Protein AF-A0A8C6SM94-F1 (afdb_monomer)

Structure (mmCIF, N/CA/C/O backbone):
data_AF-A0A8C6SM94-F1
#
_entry.id   AF-A0A8C6SM94-F1
#
loop_
_atom_site.group_PDB
_atom_site.id
_atom_site.type_symbol
_atom_site.label_atom_id
_a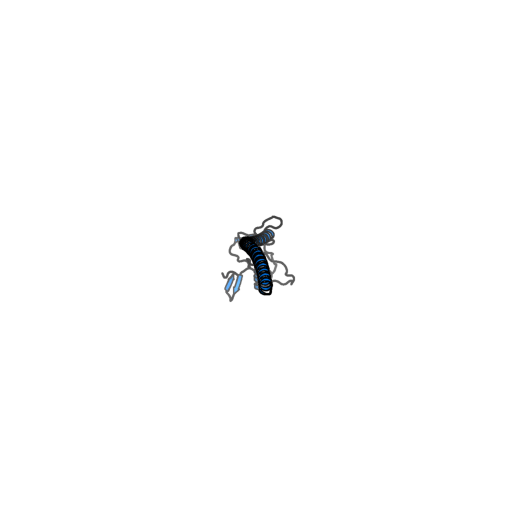tom_site.label_alt_id
_atom_site.label_comp_id
_atom_site.label_asym_id
_atom_site.label_entity_id
_atom_site.label_seq_id
_atom_site.pdbx_PDB_ins_code
_atom_site.Cartn_x
_atom_site.Cartn_y
_atom_site.Cartn_z
_atom_site.occupancy
_atom_site.B_iso_or_equiv
_atom_site.auth_seq_id
_atom_site.auth_comp_id
_atom_site.auth_asym_id
_atom_site.auth_atom_id
_atom_site.pdbx_PDB_model_num
ATOM 1 N N . MET A 1 1 ? -56.197 -5.667 109.825 1.00 63.28 1 MET A N 1
ATOM 2 C CA . MET A 1 1 ? -55.197 -4.666 109.382 1.00 63.28 1 MET A CA 1
ATOM 3 C C . MET A 1 1 ? -54.278 -5.197 108.268 1.00 63.28 1 MET A C 1
ATOM 5 O O . MET A 1 1 ? -54.113 -4.481 107.295 1.00 63.28 1 MET A O 1
ATOM 9 N N . CYS A 1 2 ? -53.760 -6.440 108.307 1.00 72.31 2 CYS A N 1
ATOM 10 C CA . CYS A 1 2 ? -52.869 -6.974 107.247 1.00 72.31 2 CYS A CA 1
ATOM 11 C C . CYS A 1 2 ? -53.495 -7.165 105.849 1.00 72.31 2 CYS A C 1
ATOM 13 O O . CYS A 1 2 ? -52.809 -6.963 104.852 1.00 72.31 2 CYS A O 1
ATOM 15 N N . LEU A 1 3 ? -54.782 -7.527 105.746 1.00 76.19 3 LEU A N 1
ATOM 16 C CA . LEU A 1 3 ? -55.416 -7.832 104.451 1.00 76.19 3 LEU A CA 1
ATOM 17 C C . LEU A 1 3 ? -55.505 -6.610 103.514 1.00 76.19 3 LEU A C 1
ATOM 19 O O . LEU A 1 3 ? -55.261 -6.730 102.318 1.00 76.19 3 LEU A O 1
ATOM 23 N N . CYS A 1 4 ? -55.809 -5.425 104.055 1.00 79.12 4 CYS A N 1
ATOM 24 C CA . CYS A 1 4 ? -55.912 -4.193 103.264 1.00 79.12 4 CYS A CA 1
ATOM 25 C C . CYS A 1 4 ? -54.556 -3.722 102.727 1.00 79.12 4 CYS A C 1
ATOM 27 O O . CYS A 1 4 ? -54.485 -3.221 101.611 1.00 79.12 4 CYS A O 1
ATOM 29 N N . VAL A 1 5 ? -53.478 -3.904 103.496 1.00 81.25 5 VAL A N 1
ATOM 30 C CA . VAL A 1 5 ? -52.122 -3.519 103.068 1.00 81.25 5 VAL A CA 1
ATOM 31 C C . VAL A 1 5 ? -51.638 -4.429 101.935 1.00 81.25 5 VAL A C 1
ATOM 33 O O . VAL A 1 5 ? 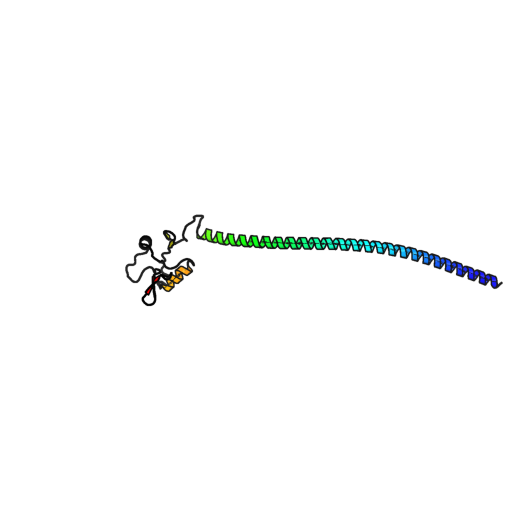-51.070 -3.942 100.961 1.00 81.25 5 VAL A O 1
ATOM 36 N N . LEU A 1 6 ? -51.939 -5.731 102.012 1.00 83.69 6 LEU A N 1
ATOM 37 C CA . LEU A 1 6 ? -51.653 -6.684 100.935 1.00 83.69 6 LEU A CA 1
ATOM 38 C C . LEU A 1 6 ? -52.450 -6.365 99.660 1.00 83.69 6 LEU A C 1
ATOM 40 O O . LEU A 1 6 ? -51.877 -6.352 98.575 1.00 83.69 6 LEU A O 1
ATOM 44 N N . LEU A 1 7 ? -53.739 -6.031 99.783 1.00 85.19 7 LEU A N 1
ATOM 45 C CA . LEU A 1 7 ? -54.583 -5.647 98.644 1.00 85.19 7 LEU A CA 1
ATOM 46 C C . LEU A 1 7 ? -54.097 -4.366 97.952 1.00 85.19 7 LEU A C 1
ATOM 48 O O . LEU A 1 7 ? -54.008 -4.332 96.727 1.00 85.19 7 LEU A O 1
ATOM 52 N N . LEU A 1 8 ? -53.735 -3.332 98.717 1.00 86.69 8 LEU A N 1
ATOM 53 C CA . LEU A 1 8 ? -53.188 -2.087 98.165 1.00 86.69 8 LEU A CA 1
ATOM 54 C C . LEU A 1 8 ? -51.836 -2.312 97.475 1.00 86.69 8 LEU A C 1
ATOM 56 O O . LEU A 1 8 ? -51.597 -1.753 96.404 1.00 86.69 8 LEU A O 1
ATOM 60 N N . GLY A 1 9 ? -50.986 -3.175 98.040 1.00 88.50 9 GLY A N 1
ATOM 61 C CA . GLY A 1 9 ? -49.735 -3.597 97.410 1.00 88.50 9 GLY A CA 1
ATOM 62 C C . GLY A 1 9 ? -49.963 -4.323 96.081 1.00 88.50 9 GLY A C 1
ATOM 63 O O . GLY A 1 9 ? -49.335 -3.984 95.081 1.00 88.50 9 GLY A O 1
ATOM 64 N N . CYS A 1 10 ? -50.909 -5.266 96.030 1.00 90.44 10 CYS A N 1
ATOM 65 C CA . CYS A 1 10 ? -51.271 -5.965 94.794 1.00 90.44 10 CYS A CA 1
ATOM 66 C C . CYS A 1 10 ? -51.793 -5.005 93.719 1.00 90.44 10 CYS A C 1
ATOM 68 O O . CYS A 1 10 ? -51.379 -5.101 92.565 1.00 90.44 10 CYS A O 1
ATOM 70 N N . ILE A 1 11 ? -52.660 -4.058 94.088 1.00 90.31 11 ILE A N 1
ATOM 71 C CA . ILE A 1 11 ? -53.193 -3.061 93.151 1.00 90.31 11 ILE A CA 1
ATOM 72 C C . ILE A 1 11 ? -52.060 -2.199 92.584 1.00 90.31 11 ILE A C 1
ATOM 74 O O . ILE A 1 11 ? -52.003 -2.017 91.372 1.00 90.31 11 ILE A O 1
ATOM 78 N N . ALA A 1 12 ? -51.134 -1.725 93.423 1.00 91.88 12 ALA A N 1
ATOM 79 C CA . ALA A 1 12 ? -49.994 -0.922 92.977 1.00 91.88 12 ALA A CA 1
ATOM 80 C C . ALA A 1 12 ? -49.070 -1.685 92.007 1.00 91.88 12 ALA A C 1
ATOM 82 O O . ALA A 1 12 ? -48.591 -1.120 91.024 1.00 91.88 12 ALA A O 1
ATOM 83 N N . VAL A 1 13 ? -48.849 -2.982 92.241 1.00 94.38 13 VAL A N 1
ATOM 84 C CA . VAL A 1 13 ? -48.077 -3.835 91.323 1.00 94.38 13 VAL A CA 1
ATOM 85 C C . VAL A 1 13 ? -48.819 -4.027 89.997 1.00 94.38 13 VAL A C 1
ATOM 87 O O . VAL A 1 13 ? -48.210 -3.919 88.935 1.00 94.38 13 VAL A O 1
ATOM 90 N N . ILE A 1 14 ? -50.135 -4.257 90.027 1.00 92.69 14 ILE A N 1
ATOM 91 C CA . ILE A 1 14 ? -50.954 -4.430 88.816 1.00 92.69 14 ILE A CA 1
ATOM 92 C C . ILE A 1 14 ? -51.001 -3.139 87.985 1.00 92.69 14 ILE A C 1
ATOM 94 O O . ILE A 1 14 ? -50.861 -3.185 86.759 1.00 92.69 14 ILE A O 1
ATOM 98 N N . THR A 1 15 ? -51.171 -1.975 88.617 1.00 92.44 15 THR A N 1
ATOM 99 C CA . THR A 1 15 ? -51.176 -0.686 87.909 1.00 92.44 15 THR A CA 1
ATOM 100 C C . THR A 1 15 ? -49.806 -0.379 87.307 1.00 92.44 15 THR A C 1
ATOM 102 O O . THR A 1 15 ? -49.730 0.051 86.159 1.00 92.44 15 THR A O 1
ATOM 105 N N . TYR A 1 16 ? -48.718 -0.687 88.016 1.00 94.62 16 TYR A N 1
ATOM 106 C CA . TYR A 1 16 ? -47.363 -0.560 87.480 1.00 94.62 16 TYR A CA 1
ATOM 107 C C . TYR A 1 16 ? -47.119 -1.481 86.275 1.00 94.62 16 TYR A C 1
ATOM 109 O O . TYR A 1 16 ? -46.652 -1.023 85.232 1.00 94.62 16 TYR A O 1
ATOM 117 N N . LEU A 1 17 ? -47.474 -2.766 86.383 1.00 94.50 17 LEU A N 1
ATOM 118 C CA . LEU A 1 17 ? -47.308 -3.732 85.294 1.00 94.50 17 LEU A CA 1
ATOM 119 C C . LEU A 1 17 ? -48.149 -3.361 84.066 1.00 94.50 17 LEU A C 1
ATOM 121 O O . LEU A 1 17 ? -47.662 -3.466 82.944 1.00 94.50 17 LEU A O 1
ATOM 125 N N . SER A 1 18 ? -49.380 -2.878 84.255 1.00 93.62 18 SER A N 1
ATOM 126 C CA . SER A 1 18 ? -50.233 -2.425 83.146 1.00 93.62 18 SER A CA 1
ATOM 127 C C . SER A 1 18 ? -49.717 -1.140 82.480 1.00 93.62 18 SER A C 1
ATOM 129 O O . SER A 1 18 ? -49.718 -1.049 81.250 1.00 93.62 18 SER A O 1
ATOM 131 N N . LEU A 1 19 ? -49.192 -0.177 83.247 1.00 93.31 19 LEU A N 1
ATOM 132 C CA . LEU A 1 19 ? -48.495 1.001 82.708 1.00 93.31 19 LEU A CA 1
ATOM 133 C C . LEU A 1 19 ? -47.228 0.612 81.928 1.00 93.31 19 LEU A C 1
ATOM 135 O O . LEU A 1 19 ? -47.020 1.076 80.810 1.00 93.31 19 LEU A O 1
ATOM 139 N N . SER A 1 20 ? -46.410 -0.288 82.476 1.00 94.25 20 SER A N 1
ATOM 140 C CA . SER A 1 20 ? -45.205 -0.792 81.807 1.00 94.25 20 SER A CA 1
ATOM 141 C C . SER A 1 20 ? -45.542 -1.518 80.495 1.00 94.25 20 SER A C 1
ATOM 143 O O . SER A 1 20 ? -44.956 -1.232 79.448 1.00 94.25 20 SER A O 1
ATOM 145 N N . L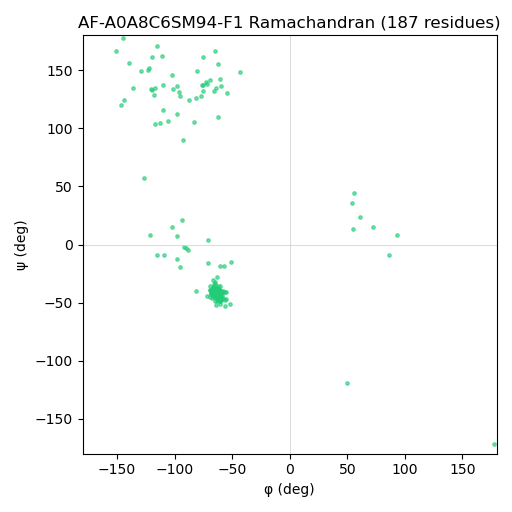EU A 1 21 ? -46.567 -2.378 80.516 1.00 94.06 21 LEU A N 1
ATOM 146 C CA . LEU A 1 21 ? -47.046 -3.112 79.345 1.00 94.06 21 LEU A CA 1
ATOM 147 C C . LEU A 1 21 ? -47.597 -2.175 78.260 1.00 94.06 21 LEU A C 1
ATOM 149 O O . LEU A 1 21 ? -47.325 -2.368 77.075 1.00 94.06 21 LEU A O 1
ATOM 153 N N . THR A 1 22 ? -48.359 -1.145 78.637 1.00 93.12 22 THR A N 1
ATOM 154 C CA . THR A 1 22 ? -48.874 -0.154 77.675 1.00 93.12 22 THR A CA 1
ATOM 155 C C . THR A 1 22 ? -47.754 0.682 77.053 1.00 93.12 22 THR A C 1
ATOM 157 O O . THR A 1 22 ? -47.797 0.921 75.845 1.00 93.12 22 THR A O 1
ATOM 160 N N . ASN A 1 23 ? -46.718 1.048 77.819 1.00 92.88 23 ASN A N 1
ATOM 161 C CA . ASN A 1 23 ? -45.543 1.747 77.295 1.00 92.88 23 ASN A CA 1
ATOM 162 C C . ASN A 1 23 ? -44.741 0.884 76.301 1.00 92.88 23 ASN A C 1
ATOM 164 O O . ASN A 1 23 ? -44.475 1.331 75.185 1.00 92.88 23 ASN A O 1
ATOM 168 N N . GLN A 1 24 ? -44.438 -0.375 76.644 1.00 93.75 24 GLN A N 1
ATOM 169 C CA . GLN A 1 24 ? -43.763 -1.299 75.719 1.00 93.75 24 GLN A CA 1
ATOM 170 C C . GLN A 1 24 ? -44.588 -1.559 74.451 1.00 93.75 24 GLN A C 1
ATOM 172 O O . GLN A 1 24 ? -44.047 -1.594 73.347 1.00 93.75 24 GLN A O 1
ATOM 177 N N . ASN A 1 25 ? -45.913 -1.673 74.572 1.00 93.50 25 ASN A N 1
ATOM 178 C CA . ASN A 1 25 ? -46.796 -1.796 73.412 1.00 93.50 25 ASN A CA 1
ATOM 179 C C . ASN A 1 25 ? -46.748 -0.552 72.508 1.00 93.50 25 ASN A C 1
ATOM 181 O O . ASN A 1 25 ? -46.801 -0.683 71.283 1.00 93.50 25 ASN A O 1
ATOM 185 N N . ALA A 1 26 ? -46.634 0.651 73.078 1.00 93.81 26 ALA A N 1
ATOM 186 C CA . ALA A 1 26 ? -46.480 1.883 72.307 1.00 93.81 26 ALA A CA 1
ATOM 187 C C . ALA A 1 26 ? -45.118 1.951 71.589 1.00 93.81 26 ALA A C 1
ATOM 189 O O . ALA A 1 26 ? -45.070 2.325 70.413 1.00 93.81 26 ALA A O 1
ATOM 190 N N . GLU A 1 27 ? -44.028 1.548 72.248 1.00 95.56 27 GLU A N 1
ATOM 191 C CA . GLU A 1 27 ? -42.699 1.437 71.632 1.00 95.56 27 GLU A CA 1
ATOM 192 C C . GLU A 1 27 ? -42.673 0.404 70.502 1.00 95.56 27 GLU A C 1
ATOM 194 O O . GLU A 1 27 ? -42.216 0.726 69.406 1.00 95.56 27 GLU A O 1
ATOM 199 N N . ASN A 1 28 ? -43.258 -0.779 70.707 1.00 93.56 28 ASN A N 1
ATOM 200 C CA . ASN A 1 28 ? -43.375 -1.813 69.676 1.00 93.56 28 ASN A CA 1
ATOM 201 C C . ASN A 1 28 ? -44.141 -1.315 68.442 1.00 93.56 28 ASN A C 1
ATOM 203 O O . ASN A 1 28 ? -43.721 -1.565 67.313 1.00 93.56 28 ASN A O 1
ATOM 207 N N . ARG A 1 29 ? -45.223 -0.543 68.624 1.00 95.31 29 ARG A N 1
ATOM 208 C CA . ARG A 1 29 ? -45.957 0.079 67.504 1.00 95.31 29 ARG A CA 1
ATOM 209 C C . ARG A 1 29 ? -45.105 1.103 66.751 1.00 95.31 29 ARG A C 1
ATOM 211 O O . ARG A 1 29 ? -45.101 1.107 65.520 1.00 95.31 29 ARG A O 1
ATOM 218 N N . ARG A 1 30 ? -44.364 1.957 67.468 1.00 95.75 30 ARG A N 1
ATOM 219 C CA . ARG A 1 30 ? -43.447 2.938 66.855 1.00 95.75 30 ARG A CA 1
ATOM 220 C C . ARG A 1 30 ? -42.328 2.247 66.080 1.00 95.75 30 ARG A C 1
ATOM 222 O O . ARG A 1 30 ? -42.018 2.657 64.963 1.00 95.75 30 ARG A O 1
ATOM 229 N N . LEU A 1 31 ? -41.749 1.198 66.658 1.00 96.00 31 LEU A N 1
ATOM 230 C CA . LEU A 1 31 ? -40.704 0.405 66.027 1.00 96.00 31 LEU A CA 1
ATOM 231 C C . LEU A 1 31 ? -41.236 -0.291 64.768 1.00 96.00 31 LEU A C 1
ATOM 233 O O . LEU A 1 31 ? -40.623 -0.175 63.713 1.00 96.00 31 LEU A O 1
ATOM 237 N N . SER A 1 32 ? -42.424 -0.898 64.841 1.00 95.75 32 SER A N 1
ATOM 238 C CA . SER A 1 32 ? -43.095 -1.519 63.693 1.00 95.75 32 SER A CA 1
ATOM 239 C C . SER A 1 32 ? -43.343 -0.528 62.549 1.00 95.75 32 SER A C 1
ATOM 241 O O . SER A 1 32 ? -43.143 -0.875 61.388 1.00 95.75 32 SER A O 1
ATOM 243 N N . SER A 1 33 ? -43.728 0.717 62.853 1.00 96.38 33 SER A N 1
ATOM 244 C CA . SER A 1 33 ? -43.893 1.763 61.834 1.00 96.38 33 SER A CA 1
ATOM 245 C C . SER A 1 33 ? -42.561 2.132 61.168 1.00 96.38 33 SER A C 1
ATOM 247 O O . SER A 1 33 ? -42.489 2.202 59.941 1.00 96.38 33 SER A O 1
ATOM 249 N N . ARG A 1 34 ? -41.478 2.295 61.939 1.00 96.69 34 ARG A N 1
ATOM 250 C CA . ARG A 1 34 ? -40.140 2.559 61.377 1.00 96.69 34 ARG A CA 1
ATOM 251 C C . ARG A 1 34 ? -39.644 1.417 60.497 1.00 96.69 34 ARG A C 1
ATOM 253 O O . ARG A 1 34 ? -39.090 1.690 59.440 1.00 96.69 34 ARG A O 1
ATOM 260 N N . VAL A 1 35 ? -39.877 0.170 60.905 1.00 96.88 35 VAL A N 1
ATOM 261 C CA . VAL A 1 35 ? -39.553 -1.012 60.094 1.00 96.88 35 VAL A CA 1
ATOM 262 C C . VAL A 1 35 ? -40.288 -0.954 58.756 1.00 96.88 35 VAL A C 1
ATOM 264 O O . VAL A 1 35 ? -39.644 -1.087 57.725 1.00 96.88 35 VAL A O 1
ATOM 267 N N . SER A 1 36 ? -41.592 -0.650 58.744 1.00 96.81 36 SER A N 1
ATOM 268 C CA . SER A 1 36 ? -42.346 -0.523 57.485 1.00 96.81 36 SER A CA 1
ATOM 269 C C . SER A 1 36 ? -41.845 0.612 56.581 1.00 96.81 36 SER A C 1
ATOM 271 O O . SER A 1 36 ? -41.767 0.449 55.368 1.00 96.81 36 SER A O 1
ATOM 273 N N . LEU A 1 37 ? -41.441 1.749 57.157 1.00 97.25 37 LEU A N 1
ATOM 274 C CA . LEU A 1 37 ? -40.892 2.867 56.389 1.00 97.25 37 LEU A CA 1
ATOM 275 C C . LEU A 1 37 ? -39.521 2.525 55.790 1.00 97.25 37 LEU A C 1
ATOM 277 O O . LEU A 1 37 ? -39.265 2.826 54.625 1.00 97.25 37 LEU A O 1
ATOM 281 N N . LEU A 1 38 ? -38.657 1.878 56.577 1.00 97.00 38 LEU A N 1
ATOM 282 C CA . LEU A 1 38 ? -37.366 1.389 56.101 1.00 97.00 38 LEU A CA 1
ATOM 283 C C . LEU A 1 38 ? -37.554 0.361 54.983 1.00 97.00 38 LEU A C 1
ATOM 285 O O . LEU A 1 38 ? -36.880 0.478 53.968 1.00 97.00 38 LEU A O 1
ATOM 289 N N . GLN A 1 39 ? -38.510 -0.560 55.121 1.00 97.31 39 GLN A N 1
ATOM 290 C CA . GLN A 1 39 ? -38.853 -1.548 54.096 1.00 97.31 39 GLN A CA 1
ATOM 291 C C . GLN A 1 39 ? -39.227 -0.875 52.762 1.00 97.31 39 GLN A C 1
ATOM 293 O O . GLN A 1 39 ? -38.594 -1.133 51.739 1.00 97.31 39 GLN A O 1
ATOM 298 N N . ASN A 1 40 ? -40.166 0.076 52.784 1.00 97.25 40 ASN A N 1
ATOM 299 C CA . ASN A 1 40 ? -40.581 0.805 51.581 1.00 97.25 40 ASN A CA 1
ATOM 300 C C . ASN A 1 40 ? -39.417 1.587 50.953 1.00 97.25 40 ASN A C 1
ATOM 302 O O . ASN A 1 40 ? -39.264 1.626 49.733 1.00 97.25 40 ASN A O 1
ATOM 306 N N . SER A 1 41 ? -38.571 2.205 51.785 1.00 97.56 41 SER A N 1
ATOM 307 C CA . SER A 1 41 ? -37.392 2.918 51.294 1.00 97.56 41 SER A CA 1
ATOM 308 C C . SER A 1 41 ? -36.372 1.966 50.671 1.00 97.56 41 SER A C 1
ATOM 310 O O . SER A 1 41 ? -35.750 2.331 49.676 1.00 97.56 41 SER A O 1
ATOM 312 N N . THR A 1 42 ? -36.188 0.765 51.229 1.00 97.31 42 THR A N 1
ATOM 313 C CA . THR A 1 42 ? -35.309 -0.246 50.634 1.00 97.31 42 THR A CA 1
ATOM 314 C C . THR A 1 42 ? -35.849 -0.744 49.300 1.00 97.31 42 THR A C 1
ATOM 316 O O . THR A 1 42 ? -35.070 -0.823 48.357 1.00 97.31 42 THR A O 1
ATOM 319 N N . GLU A 1 43 ? -37.160 -0.977 49.184 1.00 97.75 43 GLU A N 1
ATOM 320 C CA . GLU A 1 43 ? -37.812 -1.396 47.936 1.00 97.75 43 GLU A CA 1
ATOM 321 C C . GLU A 1 43 ? -37.662 -0.340 46.829 1.00 97.75 43 GLU A C 1
ATOM 323 O O . GLU A 1 43 ? -37.271 -0.653 45.701 1.00 97.75 43 GLU A O 1
ATOM 328 N N . PHE A 1 44 ? -37.876 0.934 47.165 1.00 98.12 44 PHE A N 1
ATOM 329 C CA . PHE A 1 44 ? -37.658 2.041 46.234 1.00 98.12 44 PHE A CA 1
ATOM 330 C C . PHE A 1 44 ? -36.203 2.105 45.748 1.00 98.12 44 PHE A C 1
ATOM 332 O O . PHE A 1 44 ? -35.940 2.187 44.548 1.00 98.12 44 PHE A O 1
ATOM 339 N N . LEU A 1 45 ? -35.240 2.019 46.672 1.00 97.94 45 LEU A N 1
ATOM 340 C CA . LEU A 1 45 ? -33.819 2.043 46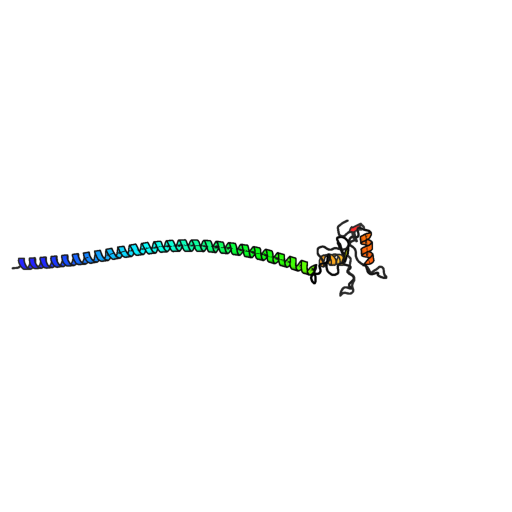.323 1.00 97.94 45 LEU A CA 1
ATOM 341 C C . LEU A 1 45 ? -33.403 0.822 45.490 1.00 97.94 45 LEU A C 1
ATOM 343 O O . LEU A 1 45 ? -32.523 0.945 44.637 1.00 97.94 45 LEU A O 1
ATOM 347 N N . THR A 1 46 ? -34.018 -0.346 45.704 1.00 97.69 46 THR A N 1
ATOM 348 C CA . THR A 1 46 ? -33.772 -1.524 44.859 1.00 97.69 46 THR A CA 1
ATOM 349 C C . THR A 1 46 ? -34.299 -1.332 43.443 1.00 97.69 46 THR A C 1
ATOM 351 O O . THR A 1 46 ? -33.572 -1.625 42.499 1.00 97.69 46 THR A O 1
ATOM 354 N N . GLN A 1 47 ? -35.491 -0.753 43.279 1.00 98.00 47 GLN A N 1
ATOM 355 C CA . GLN A 1 47 ? -36.045 -0.461 41.957 1.00 98.00 47 GLN A CA 1
ATOM 356 C C . GLN A 1 47 ? -35.181 0.552 41.192 1.00 98.00 47 GLN A C 1
ATOM 358 O O . GLN A 1 47 ? -34.899 0.368 40.007 1.00 98.00 47 GLN A O 1
ATOM 363 N N . GLU A 1 48 ? -34.719 1.606 41.868 1.00 97.69 48 GLU A N 1
ATOM 364 C CA . GLU A 1 48 ? -33.855 2.605 41.237 1.00 97.69 48 GLU A CA 1
ATOM 365 C C . GLU A 1 48 ? -32.498 2.005 40.838 1.00 97.69 48 GLU A C 1
ATOM 367 O O . GLU A 1 48 ? -31.972 2.305 39.767 1.00 97.69 48 GLU A O 1
ATOM 372 N N . ARG A 1 49 ? -31.954 1.084 41.646 1.00 97.94 49 ARG A N 1
ATOM 373 C CA . ARG A 1 49 ? -30.744 0.333 41.285 1.00 97.94 49 ARG A CA 1
ATOM 374 C C . ARG A 1 49 ? -30.949 -0.489 40.011 1.00 97.94 49 ARG A C 1
ATOM 376 O O . ARG A 1 49 ? -30.085 -0.448 39.141 1.00 97.94 49 ARG A O 1
ATOM 383 N N . GLU A 1 50 ? -32.053 -1.224 39.897 1.00 97.94 50 GLU A N 1
ATOM 384 C CA . GLU A 1 50 ? -32.356 -2.033 38.706 1.00 97.94 50 GLU A CA 1
ATOM 385 C C . GLU A 1 50 ? -32.498 -1.163 37.453 1.00 97.94 50 GLU A C 1
ATOM 387 O O . GLU A 1 50 ? -31.954 -1.485 36.394 1.00 97.94 50 GLU A O 1
ATOM 392 N N . ARG A 1 51 ? -33.159 -0.009 37.586 1.00 98.06 51 ARG A N 1
ATOM 393 C CA . ARG A 1 51 ? -33.290 0.970 36.504 1.00 98.06 51 ARG A CA 1
ATOM 394 C C . ARG A 1 51 ? -31.928 1.485 36.040 1.00 98.06 51 ARG A C 1
ATOM 396 O O . ARG A 1 51 ? -31.653 1.483 34.840 1.00 98.06 51 ARG A O 1
ATOM 403 N N . LEU A 1 52 ? -31.077 1.894 36.982 1.00 98.25 52 LEU A N 1
ATOM 404 C CA . LEU A 1 52 ? -29.725 2.360 36.678 1.00 98.25 52 LEU A CA 1
ATOM 405 C C . LEU A 1 52 ? -28.893 1.256 36.014 1.00 98.25 52 LEU A C 1
ATOM 407 O O . LEU A 1 52 ? -28.196 1.531 35.044 1.00 98.25 52 LEU A O 1
ATOM 411 N N . GLN A 1 53 ? -29.014 0.004 36.465 1.00 98.06 53 GLN A N 1
ATOM 412 C CA . GLN A 1 53 ? -28.332 -1.141 35.849 1.00 98.06 53 GLN A CA 1
ATOM 413 C C . GLN A 1 53 ? -28.765 -1.383 34.396 1.00 98.06 53 GLN A C 1
ATOM 415 O O . GLN A 1 53 ? -27.944 -1.714 33.535 1.00 98.06 53 GLN A O 1
ATOM 420 N N . GLN A 1 54 ? -30.051 -1.207 34.096 1.00 98.19 54 GLN A N 1
ATOM 421 C CA . GLN A 1 54 ? -30.547 -1.327 32.729 1.00 98.19 54 GLN A CA 1
ATOM 422 C C . GLN A 1 54 ? -29.999 -0.211 31.829 1.00 98.19 54 GLN A C 1
ATOM 424 O O . GLN A 1 54 ? -29.631 -0.458 30.677 1.00 98.19 54 GLN A O 1
ATOM 429 N N . GLU A 1 55 ? -29.925 1.014 32.348 1.00 97.88 55 GLU A N 1
ATOM 430 C CA . GLU A 1 55 ? -29.353 2.147 31.627 1.00 97.88 55 GLU A CA 1
ATOM 431 C C . GLU A 1 55 ? -27.850 1.965 31.381 1.00 97.88 55 GLU A C 1
ATOM 433 O O . GLU A 1 55 ? -27.395 2.175 30.255 1.00 97.88 55 GLU A O 1
ATOM 438 N N . THR A 1 56 ? -27.093 1.473 32.368 1.00 98.38 56 THR A N 1
ATOM 439 C CA . THR A 1 56 ? -25.666 1.163 32.187 1.00 98.38 56 THR A CA 1
ATOM 440 C C . THR A 1 56 ? -25.456 0.098 31.116 1.00 98.38 56 THR A C 1
ATOM 442 O O . THR A 1 56 ? -24.655 0.311 30.210 1.00 98.38 56 THR A O 1
ATOM 445 N N . ALA A 1 57 ? -26.241 -0.986 31.125 1.00 98.12 57 ALA A N 1
ATOM 446 C CA . ALA A 1 57 ? -26.143 -2.031 30.103 1.00 98.12 57 ALA A CA 1
ATOM 447 C C . ALA A 1 57 ? -26.470 -1.498 28.693 1.00 98.12 57 ALA A C 1
ATOM 449 O O . ALA A 1 57 ? -25.856 -1.887 27.694 1.00 98.12 57 ALA A O 1
ATOM 450 N N . ARG A 1 58 ? -27.429 -0.566 28.592 1.00 97.81 58 ARG A N 1
ATOM 451 C CA . ARG A 1 58 ? -27.770 0.097 27.327 1.00 97.81 58 ARG A CA 1
ATOM 452 C C . ARG A 1 58 ? -26.623 0.972 26.823 1.00 97.81 58 ARG A C 1
ATOM 454 O O . ARG A 1 58 ? -26.307 0.919 25.632 1.00 97.81 58 ARG A O 1
ATOM 461 N N . LEU A 1 59 ? -26.018 1.764 27.706 1.00 98.31 59 LEU A N 1
ATOM 462 C CA . LEU A 1 59 ? -24.886 2.630 27.374 1.00 98.31 59 LEU A CA 1
ATOM 463 C C . LEU A 1 59 ? -23.652 1.816 26.970 1.00 98.31 59 LEU A C 1
ATOM 465 O O . LEU A 1 59 ? -22.974 2.178 26.009 1.00 98.31 59 LEU A O 1
ATOM 469 N N . GLU A 1 60 ? -23.391 0.688 27.629 1.00 98.00 60 GLU A N 1
ATOM 470 C CA . GLU A 1 60 ? -22.313 -0.238 27.261 1.00 98.00 60 GLU A CA 1
ATOM 471 C C . GLU A 1 60 ? -22.512 -0.806 25.852 1.00 98.00 60 GLU A C 1
ATOM 473 O O . GLU A 1 60 ? -21.591 -0.766 25.036 1.00 98.00 60 GLU A O 1
ATOM 478 N N . ASN A 1 61 ? -23.729 -1.245 25.514 1.00 98.25 61 ASN A N 1
ATOM 479 C CA . ASN A 1 61 ? -24.053 -1.717 24.164 1.00 98.25 61 ASN A CA 1
ATOM 480 C C . ASN A 1 61 ? -23.844 -0.611 23.113 1.00 98.25 61 ASN A C 1
ATOM 482 O O . ASN A 1 61 ? -23.210 -0.833 22.079 1.00 98.25 61 ASN A O 1
ATOM 486 N N . GLN A 1 62 ? -24.316 0.608 23.391 1.00 98.31 62 GLN A N 1
ATOM 487 C CA . GLN A 1 62 ? -24.093 1.750 22.501 1.00 98.31 62 GLN A CA 1
ATOM 488 C C . GLN A 1 62 ? -22.604 2.067 22.333 1.00 98.31 62 GLN A C 1
ATOM 490 O O . GLN A 1 62 ? -22.162 2.333 21.216 1.00 98.31 62 GLN A O 1
ATOM 495 N N . THR A 1 63 ? -21.830 1.990 23.414 1.00 98.50 63 THR A N 1
ATOM 496 C CA . THR A 1 63 ? -20.382 2.221 23.398 1.00 98.50 63 THR A CA 1
ATOM 497 C C . THR A 1 63 ? -19.672 1.166 22.556 1.00 98.50 63 THR A C 1
ATOM 499 O O . THR A 1 63 ? -18.890 1.522 21.679 1.00 98.50 63 THR A O 1
ATOM 502 N N . ALA A 1 64 ? -20.008 -0.114 22.732 1.00 98.19 64 ALA A N 1
ATOM 503 C CA . ALA A 1 64 ? -19.468 -1.203 21.921 1.00 98.19 64 ALA A CA 1
ATOM 504 C C . ALA A 1 64 ? -19.810 -1.024 20.430 1.00 98.19 64 ALA A C 1
ATOM 506 O O . ALA A 1 64 ? -18.956 -1.193 19.560 1.00 98.19 64 ALA A O 1
ATOM 507 N N . LYS A 1 65 ? -21.041 -0.599 20.117 1.00 98.31 65 LYS A N 1
ATOM 508 C CA . LYS A 1 65 ? -21.455 -0.308 18.737 1.00 98.31 65 LYS A CA 1
ATOM 509 C C . LYS A 1 65 ? -20.663 0.850 18.125 1.00 98.31 65 LYS A C 1
ATOM 511 O O . LYS A 1 65 ? -20.248 0.758 16.972 1.00 98.31 65 LYS A O 1
ATOM 516 N N . LEU A 1 66 ? -20.452 1.927 18.881 1.00 98.38 66 LEU A N 1
ATOM 517 C CA . LEU A 1 66 ? -19.650 3.070 18.440 1.00 98.38 66 LEU A CA 1
ATOM 518 C C . LEU A 1 66 ? -18.180 2.691 18.246 1.00 98.38 66 LEU A C 1
ATOM 520 O O . LEU A 1 66 ? -17.565 3.138 17.280 1.00 98.38 66 LEU A O 1
ATOM 524 N N . GLN A 1 67 ? -17.627 1.850 19.120 1.00 98.31 67 GLN A N 1
ATOM 525 C CA . GLN A 1 67 ? -16.263 1.340 18.992 1.00 98.31 67 GLN A CA 1
ATOM 526 C C . GLN A 1 67 ? -16.090 0.508 17.720 1.00 98.31 67 GLN A C 1
ATOM 528 O O . GLN A 1 67 ? -15.165 0.774 16.957 1.00 98.31 67 GLN A O 1
ATOM 533 N N . ASN A 1 68 ? -17.010 -0.421 17.444 1.00 98.25 68 ASN A N 1
ATOM 534 C CA . ASN A 1 68 ? -16.981 -1.218 16.215 1.00 98.25 68 ASN A CA 1
ATOM 535 C C . ASN A 1 68 ? -17.070 -0.327 14.969 1.00 98.25 68 ASN A C 1
ATOM 537 O O . ASN A 1 68 ? -16.235 -0.433 14.078 1.00 98.25 68 ASN A O 1
ATOM 541 N N . LEU A 1 69 ? -18.005 0.631 14.949 1.00 98.31 69 LEU A N 1
ATOM 542 C CA . LEU A 1 69 ? -18.119 1.583 13.841 1.00 98.31 69 LEU A CA 1
ATOM 543 C C . LEU A 1 69 ? -16.839 2.413 13.657 1.00 98.31 69 LEU A C 1
ATOM 545 O O . LEU A 1 69 ? -16.413 2.675 12.535 1.00 98.31 69 LEU A O 1
ATOM 549 N N . THR A 1 70 ? -16.216 2.832 14.757 1.00 98.50 70 THR A N 1
ATOM 550 C CA . THR A 1 70 ? -14.956 3.584 14.720 1.00 98.50 70 THR A CA 1
ATOM 551 C C . THR A 1 70 ? -13.832 2.734 14.137 1.00 98.50 70 THR A C 1
ATOM 553 O O . THR A 1 70 ? -13.059 3.229 13.321 1.00 98.50 70 THR A O 1
ATOM 556 N N . HIS A 1 71 ? -13.754 1.458 14.519 1.00 98.38 71 HIS A N 1
ATOM 557 C CA . HIS A 1 71 ? -12.778 0.521 13.977 1.00 98.38 71 HIS A CA 1
ATOM 558 C C . HIS A 1 71 ? -12.946 0.342 12.462 1.00 98.38 71 HIS A C 1
ATOM 560 O O . HIS A 1 71 ? -11.971 0.483 11.723 1.00 98.38 71 HIS A O 1
ATOM 566 N N . ASP A 1 72 ? -14.181 0.143 11.996 1.00 98.00 72 ASP A N 1
ATOM 567 C CA . ASP A 1 72 ? -14.489 -0.010 10.571 1.00 98.00 72 ASP A CA 1
ATOM 568 C C . ASP A 1 72 ? -14.088 1.237 9.767 1.00 98.00 72 ASP A C 1
ATOM 570 O O . ASP A 1 72 ? -13.450 1.139 8.715 1.00 98.00 72 ASP A O 1
ATOM 574 N N . LEU A 1 73 ? -14.402 2.429 10.284 1.00 98.31 73 LEU A N 1
ATOM 575 C CA . LEU A 1 73 ? -14.037 3.696 9.645 1.00 98.31 73 LEU A CA 1
ATOM 576 C C . LEU A 1 73 ? -12.521 3.923 9.620 1.00 98.31 73 LEU A C 1
ATOM 578 O O . LEU A 1 73 ? -11.992 4.420 8.624 1.00 98.31 73 LEU A O 1
ATOM 582 N N . ILE A 1 74 ? -11.809 3.552 10.689 1.00 98.44 74 ILE A N 1
ATOM 583 C CA . ILE A 1 74 ? -10.342 3.613 10.738 1.00 98.44 74 ILE A CA 1
ATOM 584 C C . ILE A 1 74 ? -9.742 2.690 9.678 1.00 98.44 74 ILE A C 1
ATOM 586 O O . ILE A 1 74 ? -8.884 3.127 8.913 1.00 98.44 74 ILE A O 1
ATOM 590 N N . HIS A 1 75 ? -10.234 1.455 9.577 1.00 98.12 75 HIS A N 1
ATOM 591 C CA . HIS A 1 75 ? -9.765 0.501 8.579 1.00 98.12 75 HIS A CA 1
ATOM 592 C C . HIS A 1 75 ? -9.975 1.028 7.151 1.00 98.12 75 HIS A C 1
ATOM 594 O O . HIS A 1 75 ? -9.051 1.024 6.336 1.00 98.12 75 HIS A O 1
ATOM 600 N N . GLN A 1 76 ? -11.167 1.555 6.849 1.00 97.56 76 GLN A N 1
ATOM 601 C CA . GLN A 1 76 ? -11.457 2.150 5.540 1.00 97.56 76 GLN A CA 1
ATOM 602 C C . GLN A 1 76 ? -10.560 3.353 5.230 1.00 97.56 76 GLN A C 1
ATOM 604 O O . GLN A 1 76 ? -10.038 3.472 4.118 1.00 97.56 76 GLN A O 1
ATOM 609 N N . ARG A 1 77 ? -10.346 4.238 6.211 1.00 98.25 77 ARG A N 1
ATOM 610 C CA . ARG A 1 77 ? -9.433 5.379 6.081 1.00 98.25 77 ARG A CA 1
ATOM 611 C C . ARG A 1 77 ? -8.021 4.910 5.748 1.00 98.25 77 ARG A C 1
ATOM 613 O O . ARG A 1 77 ? -7.393 5.484 4.862 1.00 98.25 77 ARG A O 1
ATOM 620 N N . ASP A 1 78 ? -7.521 3.900 6.447 1.00 98.06 78 ASP A N 1
ATOM 621 C CA . ASP A 1 78 ? -6.151 3.419 6.276 1.00 98.06 78 ASP A CA 1
ATOM 622 C C . ASP A 1 78 ? -5.969 2.744 4.911 1.00 98.06 78 ASP A C 1
ATOM 624 O O . ASP A 1 78 ? -4.989 3.022 4.217 1.00 98.06 78 ASP A O 1
ATOM 628 N N . GLN A 1 79 ? -6.965 1.977 4.458 1.00 97.44 79 GLN A N 1
ATOM 629 C CA . GLN A 1 79 ? -6.996 1.409 3.109 1.00 97.44 79 GLN A CA 1
ATOM 630 C C . GLN A 1 79 ? -6.979 2.498 2.022 1.00 97.44 79 GLN A C 1
ATOM 632 O O . GLN A 1 79 ? -6.225 2.407 1.044 1.00 97.44 79 GLN A O 1
ATOM 637 N N . PHE A 1 80 ? -7.782 3.552 2.187 1.00 97.88 80 PHE A N 1
ATOM 638 C CA . PHE A 1 80 ? -7.800 4.676 1.253 1.00 97.88 80 PHE A CA 1
ATOM 639 C C . PHE A 1 80 ? -6.478 5.449 1.269 1.00 97.88 80 PHE A C 1
ATOM 641 O O . PHE A 1 80 ? -5.936 5.775 0.213 1.00 97.88 80 PHE A O 1
ATOM 648 N N . ASN A 1 81 ? -5.925 5.707 2.456 1.00 97.81 81 ASN A N 1
ATOM 649 C CA . ASN A 1 81 ? -4.654 6.406 2.615 1.00 97.81 81 ASN A CA 1
ATOM 650 C C . ASN A 1 81 ? -3.505 5.629 1.956 1.00 97.81 81 ASN A C 1
ATOM 652 O O . ASN A 1 81 ? -2.705 6.218 1.234 1.00 97.81 81 ASN A O 1
ATOM 656 N N . TRP A 1 82 ? -3.464 4.306 2.127 1.00 96.00 82 TRP A N 1
ATOM 657 C CA . TRP A 1 82 ? -2.486 3.455 1.451 1.00 96.00 82 TRP A CA 1
ATOM 658 C C . TRP A 1 82 ? -2.620 3.532 -0.076 1.00 96.00 82 TRP A C 1
ATOM 660 O O . TRP A 1 82 ? -1.642 3.798 -0.774 1.00 96.00 82 TRP A O 1
ATOM 670 N N . THR A 1 83 ? -3.844 3.408 -0.597 1.00 96.75 83 THR A N 1
ATOM 671 C CA . THR A 1 83 ? -4.115 3.521 -2.042 1.00 96.75 83 THR A CA 1
ATOM 672 C C . THR A 1 83 ? -3.666 4.880 -2.584 1.00 96.75 83 THR A C 1
ATOM 674 O O . THR A 1 83 ? -3.018 4.968 -3.626 1.00 96.75 83 THR A O 1
ATOM 677 N N . LEU A 1 84 ? -3.951 5.954 -1.845 1.00 97.06 84 LEU A N 1
ATOM 678 C CA . LEU A 1 84 ? -3.543 7.305 -2.206 1.00 97.06 84 LEU A CA 1
ATOM 679 C C . LEU A 1 84 ? -2.017 7.463 -2.219 1.00 97.06 84 LEU A C 1
ATOM 681 O O . LEU A 1 84 ? -1.495 8.152 -3.093 1.00 97.06 84 LEU A O 1
ATOM 685 N N . GLN A 1 85 ? -1.295 6.843 -1.283 1.00 95.69 85 GLN A N 1
ATOM 686 C CA . GLN A 1 85 ? 0.171 6.860 -1.264 1.00 95.69 85 GLN A CA 1
ATOM 687 C C . GLN A 1 85 ? 0.761 6.162 -2.492 1.00 95.69 85 GLN A C 1
ATOM 689 O O . GLN A 1 85 ? 1.641 6.728 -3.142 1.00 95.69 85 GLN A O 1
ATOM 694 N N . VAL A 1 86 ? 0.236 4.989 -2.857 1.00 93.69 86 VAL A N 1
ATOM 695 C CA . VAL A 1 86 ? 0.660 4.257 -4.062 1.00 93.69 86 VAL A CA 1
ATOM 696 C C . VAL A 1 86 ? 0.396 5.084 -5.321 1.00 93.69 86 VAL A C 1
ATOM 698 O O . VAL A 1 86 ? 1.292 5.259 -6.148 1.00 93.69 86 VAL A O 1
ATOM 701 N N . ILE A 1 87 ? -0.803 5.666 -5.447 1.00 94.00 87 ILE A N 1
ATOM 702 C CA . ILE A 1 87 ? -1.149 6.532 -6.583 1.00 94.00 87 ILE A CA 1
ATOM 703 C C . ILE A 1 87 ? -0.223 7.746 -6.635 1.00 94.00 87 ILE A C 1
ATOM 705 O O . ILE A 1 87 ? 0.323 8.039 -7.693 1.00 94.00 87 ILE A O 1
ATOM 709 N N . LYS A 1 88 ? 0.006 8.436 -5.511 1.00 93.25 88 LYS A N 1
ATOM 710 C CA . LYS A 1 88 ? 0.919 9.589 -5.452 1.00 93.25 88 LYS A CA 1
ATOM 711 C C . LYS A 1 88 ? 2.336 9.217 -5.876 1.00 93.25 88 LYS A C 1
ATOM 713 O O . LYS A 1 88 ? 2.952 9.978 -6.617 1.00 93.25 88 LYS A O 1
ATOM 718 N N . SER A 1 89 ? 2.833 8.058 -5.446 1.00 90.75 89 SER A N 1
ATOM 719 C CA . SER A 1 89 ? 4.146 7.554 -5.849 1.00 90.75 89 SER A CA 1
ATOM 720 C C . SER A 1 89 ? 4.215 7.349 -7.366 1.00 90.75 89 SER A C 1
ATOM 722 O O . SER A 1 89 ? 5.074 7.940 -8.021 1.00 90.75 89 SER A O 1
ATOM 724 N N . ASN A 1 90 ? 3.251 6.634 -7.950 1.00 89.06 90 ASN A N 1
ATOM 725 C CA . ASN A 1 90 ? 3.200 6.415 -9.398 1.00 89.06 90 ASN A CA 1
ATOM 726 C C . ASN A 1 90 ? 3.040 7.723 -10.183 1.00 89.06 90 ASN A C 1
ATOM 728 O O . ASN A 1 90 ? 3.760 7.947 -11.152 1.00 89.06 90 ASN A O 1
ATOM 732 N N . VAL A 1 91 ? 2.163 8.626 -9.737 1.00 91.50 91 VAL A N 1
ATOM 733 C CA . VAL A 1 91 ? 1.989 9.948 -10.356 1.00 91.50 91 VAL A CA 1
ATOM 734 C C . VAL A 1 91 ? 3.288 10.741 -10.298 1.00 91.50 91 VAL A C 1
ATOM 736 O O . VAL A 1 91 ? 3.671 11.328 -11.297 1.00 91.50 91 VAL A O 1
ATOM 739 N N . SER A 1 92 ? 4.016 10.735 -9.181 1.00 90.81 92 SER A N 1
ATOM 740 C CA . SER A 1 92 ? 5.306 11.432 -9.113 1.00 90.81 92 SER A CA 1
ATOM 741 C C . SER A 1 92 ? 6.355 10.827 -10.054 1.00 90.81 92 SER A C 1
ATOM 743 O O . SER A 1 92 ? 7.148 11.566 -10.634 1.00 90.81 92 SER A O 1
ATOM 745 N N . LYS A 1 93 ? 6.320 9.501 -10.247 1.00 89.81 93 LYS A N 1
ATOM 746 C CA . LYS A 1 93 ? 7.251 8.759 -11.102 1.00 89.81 93 LYS A CA 1
ATOM 747 C C . LYS A 1 93 ? 6.999 9.007 -12.595 1.00 89.81 93 LYS A C 1
ATOM 749 O O . LYS A 1 93 ? 7.948 9.225 -13.340 1.00 89.81 93 LYS A O 1
ATOM 754 N N . PHE A 1 94 ? 5.736 8.988 -13.021 1.00 91.94 94 PHE A N 1
ATOM 755 C CA . PHE A 1 94 ? 5.345 9.146 -14.429 1.00 91.94 94 PHE A CA 1
ATOM 756 C C . PHE A 1 94 ? 4.980 10.582 -14.814 1.00 91.94 94 PHE A C 1
ATOM 758 O O . PHE A 1 94 ? 4.995 10.913 -15.995 1.00 91.94 94 PHE A O 1
ATOM 765 N N . CYS A 1 95 ? 4.658 11.443 -13.849 1.00 92.44 95 CYS A N 1
ATOM 766 C CA . CYS A 1 95 ? 4.250 12.830 -14.067 1.00 92.44 95 CYS A CA 1
ATOM 767 C C . CYS A 1 95 ? 5.087 13.842 -13.260 1.00 92.44 95 CYS A C 1
ATOM 769 O O . CYS A 1 95 ? 4.524 14.638 -12.494 1.00 92.44 95 CYS A O 1
ATOM 771 N N . PRO A 1 96 ? 6.423 13.870 -13.419 1.00 87.69 96 PRO A N 1
ATOM 772 C CA . PRO A 1 96 ? 7.253 14.883 -12.776 1.00 87.69 96 PRO A CA 1
ATOM 773 C C . PRO A 1 96 ? 6.830 16.296 -13.221 1.00 87.69 96 PRO A C 1
ATOM 775 O O . PRO A 1 96 ? 6.566 16.545 -14.398 1.00 87.69 96 PRO A O 1
ATOM 778 N N . ASN A 1 97 ? 6.743 17.242 -12.278 1.00 87.00 97 ASN A N 1
ATOM 779 C CA . ASN A 1 97 ? 6.329 18.634 -12.530 1.00 87.00 97 ASN A CA 1
ATOM 780 C C . ASN A 1 97 ? 4.972 18.778 -13.256 1.00 87.00 97 ASN A C 1
ATOM 782 O O . ASN A 1 97 ? 4.798 19.679 -14.078 1.00 87.00 97 ASN A O 1
ATOM 786 N N . ASN A 1 98 ? 4.012 17.891 -12.968 1.00 84.88 98 ASN A N 1
ATOM 787 C CA . ASN A 1 98 ? 2.690 17.844 -13.611 1.00 84.88 98 ASN A CA 1
ATOM 788 C C . ASN A 1 98 ? 2.737 17.596 -15.131 1.00 84.88 98 ASN A C 1
ATOM 790 O O . ASN A 1 98 ? 1.805 17.952 -15.853 1.00 84.88 98 ASN A O 1
ATOM 794 N N . ARG A 1 99 ? 3.816 16.982 -15.631 1.00 88.12 99 ARG A N 1
ATOM 795 C CA . ARG A 1 99 ? 3.955 16.570 -17.031 1.00 88.12 99 ARG A CA 1
ATOM 796 C C . ARG A 1 99 ? 4.086 15.061 -17.113 1.00 88.12 99 ARG A C 1
ATOM 798 O O . ARG A 1 99 ? 5.142 14.518 -16.817 1.00 88.12 99 ARG A O 1
ATOM 805 N N . CYS A 1 100 ? 3.003 14.405 -17.509 1.00 90.56 100 CYS A N 1
ATOM 806 C CA . CYS A 1 100 ? 2.962 12.956 -17.636 1.00 90.56 100 CYS A CA 1
ATOM 807 C C . CYS A 1 100 ? 3.691 12.469 -18.888 1.00 90.56 100 CYS A C 1
ATOM 809 O O . CYS A 1 100 ? 3.532 13.032 -19.972 1.00 90.56 100 CYS A O 1
ATOM 811 N N . GLN A 1 101 ? 4.460 11.401 -18.728 1.00 91.56 101 GLN A N 1
ATOM 812 C CA . GLN A 1 101 ? 5.164 10.697 -19.789 1.00 91.56 101 GLN A CA 1
ATOM 813 C C . GLN A 1 101 ? 4.736 9.229 -19.794 1.00 91.56 101 GLN A C 1
ATOM 815 O O . GLN A 1 101 ? 4.365 8.670 -18.763 1.00 91.56 101 GLN A O 1
ATOM 820 N N . ARG A 1 102 ? 4.771 8.610 -20.980 1.00 91.25 102 ARG A N 1
ATOM 821 C CA . ARG A 1 102 ? 4.440 7.186 -21.154 1.00 91.25 102 ARG A CA 1
ATOM 822 C C . ARG A 1 102 ? 5.465 6.284 -20.465 1.00 91.25 102 ARG A C 1
ATOM 824 O O . ARG A 1 102 ? 5.100 5.272 -19.882 1.00 91.25 102 ARG A O 1
ATOM 831 N N . CYS A 1 103 ? 6.731 6.679 -20.537 1.00 93.06 103 CYS A N 1
ATOM 832 C CA . CYS A 1 103 ? 7.859 5.944 -19.992 1.00 93.06 103 CYS A CA 1
ATOM 833 C C . CYS A 1 103 ? 8.467 6.677 -18.799 1.00 93.06 103 CYS A C 1
ATOM 835 O O . CYS A 1 103 ? 8.233 7.868 -18.591 1.00 93.06 103 CYS A O 1
ATOM 837 N N . LEU A 1 104 ? 9.248 5.940 -18.013 1.00 91.25 104 LEU A N 1
ATOM 838 C CA . LEU A 1 104 ? 10.040 6.502 -16.926 1.00 91.25 104 LEU A CA 1
ATOM 839 C C . LEU A 1 104 ? 11.081 7.489 -17.464 1.00 91.25 104 LEU A C 1
ATOM 841 O O . LEU A 1 104 ? 11.517 7.388 -18.608 1.00 91.25 104 LEU A O 1
ATOM 845 N N . SER A 1 105 ? 11.520 8.426 -16.623 1.00 88.25 105 SER A N 1
ATOM 846 C CA . SER A 1 105 ? 12.599 9.348 -16.991 1.00 88.25 105 SER A CA 1
ATOM 847 C C . SER A 1 105 ? 13.842 8.574 -17.450 1.00 88.25 105 SER A C 1
ATOM 849 O O . SER A 1 105 ? 14.283 7.661 -16.758 1.00 88.25 105 SER A O 1
ATOM 851 N N . GLY A 1 106 ? 14.402 8.945 -18.604 1.00 88.94 106 GLY A N 1
ATOM 852 C CA . GLY A 1 106 ? 15.547 8.261 -19.224 1.00 88.94 106 GLY A CA 1
ATOM 853 C C . GLY A 1 106 ? 15.181 7.073 -20.122 1.00 88.94 106 GLY A C 1
ATOM 854 O O . GLY A 1 106 ? 16.041 6.583 -20.844 1.00 88.94 106 GLY A O 1
ATOM 855 N N . TRP A 1 107 ? 13.915 6.647 -20.129 1.00 93.88 107 TRP A N 1
ATOM 856 C CA . TRP A 1 107 ? 13.417 5.599 -21.015 1.00 93.88 107 TRP A CA 1
ATOM 857 C C . TRP A 1 107 ? 12.729 6.216 -22.232 1.00 93.88 107 TRP A C 1
ATOM 859 O O . TRP A 1 107 ? 11.926 7.146 -22.109 1.00 93.88 107 TRP A O 1
ATOM 869 N N . LEU A 1 108 ? 13.011 5.675 -23.410 1.00 95.12 108 LEU A N 1
ATOM 870 C CA . LEU A 1 108 ? 12.451 6.148 -24.668 1.00 95.12 108 LEU A CA 1
ATOM 871 C C . LEU A 1 108 ? 11.212 5.327 -25.046 1.00 95.12 108 LEU A C 1
ATOM 873 O O . LEU A 1 108 ? 11.290 4.099 -25.060 1.00 95.12 108 LEU A O 1
ATOM 877 N N . PRO A 1 109 ? 10.067 5.969 -25.341 1.00 95.62 109 PRO A N 1
ATOM 878 C CA . PRO A 1 109 ? 8.892 5.266 -25.835 1.00 95.62 109 PRO A CA 1
ATOM 879 C C . PRO A 1 109 ? 9.071 4.880 -27.303 1.00 95.62 109 PRO A C 1
ATOM 881 O O . PRO A 1 109 ? 9.378 5.738 -28.133 1.00 95.62 109 PRO A O 1
ATOM 884 N N . PHE A 1 110 ? 8.777 3.627 -27.632 1.00 95.94 110 PHE A N 1
ATOM 885 C CA . PHE A 1 110 ? 8.600 3.181 -29.009 1.00 95.94 110 PHE A CA 1
ATOM 886 C C . PHE A 1 110 ? 7.500 2.123 -29.064 1.00 95.94 110 PHE A C 1
ATOM 888 O O . PHE A 1 110 ? 7.535 1.136 -28.332 1.00 95.94 110 PHE A O 1
ATOM 895 N N . GLU A 1 111 ? 6.492 2.391 -29.896 1.00 93.44 111 GLU A N 1
ATOM 896 C CA . GLU A 1 111 ? 5.243 1.625 -29.951 1.00 93.44 111 GLU A CA 1
ATOM 897 C C . GLU A 1 111 ? 4.618 1.443 -28.553 1.00 93.44 111 GLU A C 1
ATOM 899 O O . GLU A 1 111 ? 4.293 2.439 -27.889 1.00 93.44 111 GLU A O 1
ATOM 904 N N . ASP A 1 112 ? 4.457 0.199 -28.106 1.00 92.19 112 ASP A N 1
ATOM 905 C CA . ASP A 1 112 ? 3.855 -0.154 -26.818 1.00 92.19 112 ASP A CA 1
ATOM 906 C C . ASP A 1 112 ? 4.892 -0.443 -25.716 1.00 92.19 112 ASP A C 1
ATOM 908 O O . ASP A 1 112 ? 4.522 -0.791 -24.593 1.00 92.19 112 ASP A O 1
ATOM 912 N N . SER A 1 113 ? 6.178 -0.207 -26.000 1.00 94.69 113 SER A N 1
ATOM 913 C CA . SER A 1 113 ? 7.305 -0.504 -25.112 1.00 94.69 113 SER A CA 1
ATOM 914 C C . SER A 1 113 ? 8.109 0.746 -24.725 1.00 94.69 113 SER A C 1
ATOM 916 O O . SER A 1 113 ? 8.043 1.808 -25.353 1.00 94.69 113 SER A O 1
ATOM 918 N N . CYS A 1 114 ? 8.886 0.615 -23.650 1.00 95.81 114 CYS A N 1
ATOM 919 C CA . CYS A 1 114 ? 9.823 1.625 -23.165 1.00 95.81 114 CYS A CA 1
ATOM 920 C C . CYS A 1 114 ? 11.235 1.036 -23.160 1.00 95.81 114 CYS A C 1
ATOM 922 O O . CYS A 1 114 ? 11.432 -0.054 -22.629 1.00 95.81 114 CYS A O 1
ATOM 924 N N . TYR A 1 115 ? 12.218 1.779 -23.668 1.00 96.06 115 TYR A N 1
ATOM 925 C CA . TYR A 1 115 ? 13.583 1.289 -23.878 1.00 96.06 115 TYR A CA 1
ATOM 926 C C . TYR A 1 115 ? 14.591 2.109 -23.076 1.00 96.06 115 TYR A C 1
ATOM 928 O O . TYR A 1 115 ? 14.563 3.340 -23.118 1.00 96.06 115 TYR A O 1
ATOM 936 N N . LEU A 1 116 ? 15.494 1.429 -22.369 1.00 94.81 116 LEU A N 1
ATOM 937 C CA . LEU A 1 116 ? 16.625 2.041 -21.676 1.00 94.81 116 LEU A CA 1
ATOM 938 C C . LEU A 1 116 ? 17.922 1.657 -22.384 1.00 94.81 116 LEU A C 1
ATOM 940 O O . LEU A 1 116 ? 18.321 0.494 -22.379 1.00 94.81 116 LEU A O 1
ATOM 944 N N . PHE A 1 117 ? 18.604 2.650 -22.943 1.00 93.00 117 PHE A N 1
ATOM 945 C CA . PHE A 1 117 ? 19.931 2.484 -23.526 1.00 93.00 117 PHE A CA 1
ATOM 946 C C . PHE A 1 117 ? 20.968 2.796 -22.450 1.00 93.00 117 PHE A C 1
ATOM 948 O O . PHE A 1 117 ? 21.343 3.948 -22.251 1.00 93.00 117 PHE A O 1
ATOM 955 N N . TYR A 1 118 ? 21.375 1.775 -21.696 1.00 88.81 118 TYR A N 1
ATOM 956 C CA . TYR A 1 118 ? 22.340 1.943 -20.613 1.00 88.81 118 TYR A CA 1
ATOM 957 C C . TYR A 1 118 ? 23.773 1.928 -21.158 1.00 88.81 118 TYR A C 1
ATOM 959 O O . TYR A 1 118 ? 24.291 0.869 -21.514 1.00 88.81 118 TYR A O 1
ATOM 967 N N . ASP A 1 119 ? 24.403 3.102 -21.226 1.00 80.94 119 ASP A N 1
ATOM 968 C CA . ASP A 1 119 ? 25.758 3.298 -21.758 1.00 80.94 119 ASP A CA 1
ATOM 969 C C . ASP A 1 119 ? 26.737 3.919 -20.744 1.00 80.94 119 ASP A C 1
ATOM 971 O O . ASP A 1 119 ? 27.869 4.267 -21.104 1.00 80.94 119 ASP A O 1
ATOM 975 N N . GLU A 1 120 ? 26.333 4.049 -19.473 1.00 69.31 120 GLU A N 1
ATOM 976 C CA . GLU A 1 120 ? 27.197 4.641 -18.456 1.00 69.31 120 GLU A CA 1
ATOM 977 C C . GLU A 1 120 ? 28.425 3.754 -18.194 1.00 69.31 120 GLU A C 1
ATOM 979 O O . GLU A 1 120 ? 28.291 2.552 -17.927 1.00 69.31 120 GLU A O 1
ATOM 984 N N . PRO A 1 121 ? 29.642 4.334 -18.176 1.00 59.03 121 PRO A N 1
ATOM 985 C CA . PRO A 1 121 ? 30.778 3.654 -17.594 1.00 59.03 121 PRO A CA 1
ATOM 986 C C . PRO A 1 121 ? 30.441 3.468 -16.120 1.00 59.03 121 PRO A C 1
ATOM 988 O O . PRO A 1 121 ? 30.378 4.440 -15.365 1.00 59.03 121 PRO A O 1
ATOM 991 N N . SER A 1 122 ? 30.196 2.221 -15.718 1.00 54.72 122 SER A N 1
ATOM 992 C CA . SER A 1 122 ? 30.018 1.867 -14.315 1.00 54.72 122 SER A CA 1
ATOM 993 C C . SER A 1 122 ? 31.074 2.597 -13.476 1.00 54.72 122 SER A C 1
ATOM 995 O O . SER A 1 122 ? 32.200 2.815 -13.932 1.00 54.72 122 SER A O 1
ATOM 997 N N . GLN A 1 123 ? 30.769 2.947 -12.224 1.00 51.09 123 GLN A N 1
ATOM 998 C CA . GLN A 1 123 ? 31.767 3.514 -11.296 1.00 51.09 123 GLN A CA 1
ATOM 999 C C . GLN A 1 123 ? 33.063 2.663 -11.216 1.00 51.09 123 GLN A C 1
ATOM 1001 O O . GLN A 1 123 ? 34.101 3.139 -10.765 1.00 51.09 123 GLN A O 1
ATOM 1006 N N . SER A 1 124 ? 33.006 1.420 -11.710 1.00 56.88 124 SER A N 1
ATOM 1007 C CA . SER A 1 124 ? 34.078 0.439 -11.829 1.00 56.88 124 SER A CA 1
ATOM 1008 C C . SER A 1 124 ? 34.874 0.472 -13.157 1.00 56.88 124 SER A C 1
ATOM 1010 O O . SER A 1 124 ? 35.829 -0.287 -13.294 1.00 56.88 124 SER A O 1
ATOM 1012 N N . LYS A 1 125 ? 34.542 1.324 -14.144 1.00 60.69 125 LYS A N 1
ATOM 1013 C CA . LYS A 1 125 ? 35.125 1.336 -15.514 1.00 60.69 125 LYS A CA 1
ATOM 1014 C C . LYS A 1 125 ? 35.043 -0.008 -16.262 1.00 60.69 125 LYS A C 1
ATOM 1016 O O . LYS A 1 125 ? 35.710 -0.184 -17.279 1.00 60.69 125 LYS A O 1
ATOM 1021 N N . THR A 1 126 ? 34.245 -0.953 -15.775 1.00 74.75 126 THR A N 1
ATOM 1022 C CA . THR A 1 126 ? 34.108 -2.295 -16.346 1.00 74.75 126 THR A CA 1
ATOM 1023 C C . THR A 1 126 ? 32.743 -2.459 -16.996 1.00 74.75 126 THR A C 1
ATOM 1025 O O . THR A 1 126 ? 31.719 -2.029 -16.454 1.00 74.75 126 THR A O 1
ATOM 1028 N N . TRP A 1 127 ? 32.750 -3.077 -18.173 1.00 81.31 127 TRP A N 1
ATOM 1029 C CA . TRP A 1 127 ? 31.555 -3.477 -18.903 1.00 81.31 127 TRP A CA 1
ATOM 1030 C C . TRP A 1 127 ? 30.854 -4.618 -18.179 1.00 81.31 127 TRP A C 1
ATOM 1032 O O . TRP A 1 127 ? 31.515 -5.502 -17.633 1.00 81.31 127 TRP A O 1
ATOM 1042 N N . LYS A 1 128 ? 29.522 -4.590 -18.181 1.00 87.56 128 LYS A N 1
ATOM 1043 C CA . LYS A 1 128 ? 28.710 -5.686 -17.655 1.00 87.56 128 LYS A CA 1
ATOM 1044 C C . LYS A 1 128 ? 28.767 -6.872 -18.615 1.00 87.56 128 LYS A C 1
ATOM 1046 O O . LYS A 1 128 ? 28.717 -6.701 -19.834 1.00 87.56 128 LYS A O 1
ATOM 1051 N N . THR A 1 129 ? 28.849 -8.071 -18.060 1.00 91.19 129 THR A N 1
ATOM 1052 C CA . THR A 1 129 ? 28.535 -9.315 -18.770 1.00 91.19 129 THR A CA 1
ATOM 1053 C C . THR A 1 129 ? 27.048 -9.362 -19.142 1.00 91.19 129 THR A C 1
ATOM 1055 O O . THR A 1 129 ? 26.250 -8.576 -18.630 1.00 91.19 129 THR A O 1
ATOM 1058 N N . TRP A 1 130 ? 26.660 -10.291 -20.020 1.00 93.44 130 TRP A N 1
ATOM 1059 C CA . TRP A 1 130 ? 25.255 -10.470 -20.401 1.00 93.44 130 TRP A CA 1
ATOM 1060 C C . TRP A 1 130 ? 24.353 -10.713 -19.178 1.00 93.44 130 TRP A C 1
ATOM 1062 O O . TRP A 1 130 ? 23.352 -10.017 -19.009 1.00 93.44 130 TRP A O 1
ATOM 1072 N N . ASP A 1 131 ? 24.762 -11.611 -18.273 1.00 94.06 131 ASP A N 1
ATOM 1073 C CA . ASP A 1 131 ? 24.016 -11.929 -17.046 1.00 94.06 131 ASP A CA 1
ATOM 1074 C C . ASP A 1 131 ? 23.892 -10.713 -16.114 1.00 94.06 131 ASP A C 1
ATOM 1076 O O . ASP A 1 131 ? 22.827 -10.437 -15.558 1.00 94.06 131 ASP A O 1
ATOM 1080 N N . GLU A 1 132 ? 24.971 -9.940 -15.957 1.00 93.19 132 GLU A N 1
ATOM 1081 C CA . GLU A 1 132 ? 24.954 -8.716 -15.149 1.00 93.19 132 GLU A CA 1
ATOM 1082 C C . GLU A 1 132 ? 24.058 -7.636 -15.758 1.00 93.19 132 GLU A C 1
ATOM 1084 O O . GLU A 1 132 ? 23.401 -6.905 -15.016 1.00 93.19 132 GLU A O 1
ATOM 1089 N N . SER A 1 133 ? 24.017 -7.523 -17.087 1.00 93.19 133 SER A N 1
ATOM 1090 C CA . SER A 1 133 ? 23.116 -6.602 -17.781 1.00 93.19 133 SER A CA 1
ATOM 1091 C C . SER A 1 133 ? 21.658 -7.029 -17.650 1.00 93.19 133 SER A C 1
ATOM 1093 O O . SER A 1 133 ? 20.811 -6.191 -17.349 1.00 93.19 133 SER A O 1
ATOM 1095 N N . GLN A 1 134 ? 21.363 -8.325 -17.773 1.00 95.12 134 GLN A N 1
ATOM 1096 C CA . GLN A 1 134 ? 20.022 -8.849 -17.529 1.00 95.12 134 GLN A CA 1
ATOM 1097 C C . GLN A 1 134 ? 19.569 -8.578 -16.090 1.00 95.12 134 GLN A C 1
ATOM 1099 O O . GLN A 1 134 ? 18.476 -8.055 -15.849 1.00 95.12 134 GLN A O 1
ATOM 1104 N N . SER A 1 135 ? 20.428 -8.895 -15.120 1.00 95.19 135 SER A N 1
ATOM 1105 C CA . SER A 1 135 ? 20.154 -8.639 -13.707 1.00 95.19 135 SER A CA 1
ATOM 1106 C C . SER A 1 135 ? 19.961 -7.149 -13.431 1.00 95.19 135 SER A C 1
ATOM 1108 O O . SER A 1 135 ? 19.143 -6.788 -12.582 1.00 95.19 135 SER A O 1
ATOM 1110 N N . TYR A 1 136 ? 20.708 -6.287 -14.125 1.00 93.12 136 TYR A N 1
ATOM 1111 C CA . TYR A 1 136 ? 20.575 -4.842 -14.015 1.00 93.12 136 TYR A CA 1
ATOM 1112 C C . TYR A 1 136 ? 19.196 -4.372 -14.488 1.00 93.12 136 TYR A C 1
ATOM 1114 O O . TYR A 1 136 ? 18.496 -3.741 -13.701 1.00 93.12 136 TYR A O 1
ATOM 1122 N N . CYS A 1 137 ? 18.755 -4.754 -15.694 1.00 94.12 137 CYS A N 1
ATOM 1123 C CA . CYS A 1 137 ? 17.421 -4.410 -16.205 1.00 94.12 137 CYS A CA 1
ATOM 1124 C C . CYS A 1 137 ? 16.318 -4.793 -15.205 1.00 94.12 137 CYS A C 1
ATOM 1126 O O . CYS A 1 137 ? 15.538 -3.945 -14.773 1.00 94.12 137 CYS A O 1
ATOM 1128 N N . ARG A 1 138 ? 16.325 -6.043 -14.730 1.00 95.06 138 ARG A N 1
ATOM 1129 C CA . ARG A 1 138 ? 15.320 -6.549 -13.777 1.00 95.06 138 ARG A CA 1
ATOM 1130 C C . ARG A 1 138 ? 15.339 -5.829 -12.424 1.00 95.06 138 ARG A C 1
ATOM 1132 O O . ARG A 1 138 ? 14.313 -5.761 -11.748 1.00 95.06 138 ARG A O 1
ATOM 1139 N N . THR A 1 139 ? 16.494 -5.298 -12.021 1.00 93.06 139 THR A N 1
ATOM 1140 C CA . THR A 1 139 ? 16.656 -4.542 -10.768 1.00 93.06 139 THR A CA 1
ATOM 1141 C C . THR A 1 139 ? 16.214 -3.086 -10.918 1.00 93.06 139 THR A C 1
ATOM 1143 O O . THR A 1 139 ? 15.559 -2.557 -10.021 1.00 93.06 139 THR A O 1
ATOM 1146 N N . GLU A 1 140 ? 16.526 -2.445 -12.046 1.00 88.94 140 GLU A N 1
ATOM 1147 C CA . GLU A 1 140 ? 16.090 -1.076 -12.357 1.00 88.94 140 GLU A CA 1
ATOM 1148 C C . GLU A 1 140 ? 14.566 -0.980 -12.472 1.00 88.94 140 GLU A C 1
ATOM 1150 O O . GLU A 1 140 ? 13.931 -0.048 -11.964 1.00 88.94 140 GLU A O 1
ATOM 1155 N N . ASN A 1 141 ? 13.953 -1.968 -13.123 1.00 88.81 141 ASN A N 1
ATOM 1156 C CA . ASN A 1 141 ? 12.510 -2.091 -13.197 1.00 88.81 141 ASN A CA 1
ATOM 1157 C C . ASN A 1 141 ? 12.111 -3.579 -13.220 1.00 88.81 141 ASN A C 1
ATOM 1159 O O . ASN A 1 141 ? 12.467 -4.275 -14.173 1.00 88.81 141 ASN A O 1
ATOM 1163 N N . PRO A 1 142 ? 11.312 -4.054 -12.239 1.00 89.56 142 PRO A N 1
ATOM 1164 C CA . PRO A 1 142 ? 10.848 -5.444 -12.174 1.00 89.56 142 PRO A CA 1
ATOM 1165 C C . PRO A 1 142 ? 10.083 -5.934 -13.410 1.00 89.56 142 PRO A C 1
ATOM 1167 O O . PRO A 1 142 ? 9.922 -7.136 -13.589 1.00 89.56 142 PRO A O 1
ATOM 1170 N N . PHE A 1 143 ? 9.585 -5.012 -14.238 1.00 90.06 143 PHE A N 1
ATOM 1171 C CA . PHE A 1 143 ? 8.862 -5.304 -15.477 1.00 90.06 143 PHE A CA 1
ATOM 1172 C C . PHE A 1 143 ? 9.721 -5.118 -16.734 1.00 90.06 143 PHE A C 1
ATOM 1174 O O . PHE A 1 143 ? 9.175 -4.992 -17.826 1.00 90.06 143 PHE A O 1
ATOM 1181 N N . SER A 1 144 ? 11.044 -5.030 -16.590 1.00 94.75 144 SER A N 1
ATOM 1182 C CA . SER A 1 144 ? 11.967 -4.879 -17.713 1.00 94.75 144 SER A CA 1
ATOM 1183 C C . SER A 1 144 ? 12.993 -6.003 -17.766 1.00 94.75 144 SER A C 1
ATOM 1185 O O . SER A 1 144 ? 13.365 -6.579 -16.744 1.00 94.75 144 SER A O 1
ATOM 1187 N N . ASP A 1 145 ? 13.456 -6.283 -18.977 1.00 96.38 145 ASP A N 1
ATOM 1188 C CA . ASP A 1 145 ? 14.481 -7.272 -19.290 1.00 96.38 145 ASP A CA 1
ATOM 1189 C C . ASP A 1 145 ? 15.327 -6.748 -20.465 1.00 96.38 145 ASP A C 1
ATOM 1191 O O . ASP A 1 145 ? 15.059 -5.664 -20.996 1.00 96.38 145 ASP A O 1
ATOM 1195 N N . LEU A 1 146 ? 16.356 -7.492 -20.865 1.00 97.06 146 LEU A N 1
ATOM 1196 C CA . LEU A 1 146 ? 17.084 -7.200 -22.096 1.00 97.06 146 LEU A CA 1
ATOM 1197 C C . LEU A 1 146 ? 16.143 -7.284 -23.305 1.00 97.06 146 LEU A C 1
ATOM 1199 O O . LEU A 1 146 ? 15.273 -8.149 -23.376 1.00 97.06 146 LEU A O 1
ATOM 1203 N N . VAL A 1 147 ? 16.343 -6.383 -24.265 1.00 96.62 147 VAL A N 1
ATOM 1204 C CA . VAL A 1 147 ? 15.430 -6.209 -25.401 1.00 96.62 147 VAL A CA 1
ATOM 1205 C C . VAL A 1 147 ? 15.365 -7.451 -26.294 1.00 96.62 147 VAL A C 1
ATOM 1207 O O . VAL A 1 147 ? 16.398 -8.020 -26.657 1.00 96.62 147 VAL A O 1
ATOM 1210 N N . ILE A 1 148 ? 14.149 -7.845 -26.663 1.00 95.88 148 ILE A N 1
ATOM 1211 C CA . ILE A 1 148 ? 13.869 -8.791 -27.746 1.00 95.88 148 ILE A CA 1
ATOM 1212 C C . ILE A 1 148 ? 13.560 -7.952 -28.970 1.00 95.88 148 ILE A C 1
ATOM 1214 O O . ILE A 1 148 ? 12.774 -7.026 -28.853 1.00 95.88 148 ILE A O 1
ATOM 1218 N N . ILE A 1 149 ? 14.185 -8.254 -30.106 1.00 95.25 149 ILE A N 1
ATOM 1219 C CA . ILE A 1 149 ? 13.956 -7.500 -31.341 1.00 95.25 149 ILE A CA 1
ATOM 1220 C C . ILE A 1 149 ? 13.097 -8.349 -32.269 1.00 95.25 149 ILE A C 1
ATOM 1222 O O . ILE A 1 149 ? 13.593 -9.323 -32.842 1.00 95.25 149 ILE A O 1
ATOM 1226 N N . ASP A 1 150 ? 11.823 -7.993 -32.414 1.00 93.44 150 ASP A N 1
ATOM 1227 C CA . ASP A 1 150 ? 10.831 -8.799 -33.138 1.00 93.44 150 ASP A CA 1
ATOM 1228 C C . ASP A 1 150 ? 10.390 -8.193 -34.482 1.00 93.44 150 ASP A C 1
ATOM 1230 O O . ASP A 1 150 ? 9.749 -8.860 -35.301 1.00 93.44 150 ASP A O 1
ATOM 1234 N N . SER A 1 151 ? 10.790 -6.948 -34.753 1.00 96.06 151 SER A N 1
ATOM 1235 C CA . SER A 1 151 ? 10.399 -6.225 -35.958 1.00 96.06 151 SER A CA 1
ATOM 1236 C C . SER A 1 151 ? 11.535 -5.404 -36.567 1.00 96.06 151 SER A C 1
ATOM 1238 O O . SER A 1 151 ? 12.488 -4.968 -35.917 1.00 96.06 151 SER A O 1
ATOM 1240 N N . LEU A 1 152 ? 11.424 -5.143 -37.873 1.00 96.81 152 LEU A N 1
ATOM 1241 C CA . LEU A 1 152 ? 12.380 -4.288 -38.580 1.00 96.81 152 LEU A CA 1
ATOM 1242 C C . LEU A 1 152 ? 12.302 -2.831 -38.097 1.00 96.81 152 LEU A C 1
ATOM 1244 O O . LEU A 1 152 ? 13.290 -2.100 -38.155 1.00 96.81 152 LEU A O 1
ATOM 1248 N N . GLN A 1 153 ? 11.120 -2.388 -37.676 1.00 97.69 153 GLN A N 1
ATOM 1249 C CA . GLN A 1 153 ? 10.872 -1.048 -37.162 1.00 97.69 153 GLN A CA 1
ATOM 1250 C C . GLN A 1 153 ? 11.556 -0.863 -35.807 1.00 97.69 153 GLN A C 1
ATOM 1252 O O . GLN A 1 153 ? 12.258 0.130 -35.628 1.00 97.69 153 GLN A O 1
ATOM 1257 N N . GLU A 1 154 ? 11.439 -1.846 -34.916 1.00 97.44 154 GLU A N 1
ATOM 1258 C CA . GLU A 1 154 ? 12.151 -1.867 -33.640 1.00 97.44 154 GLU A CA 1
ATOM 1259 C C . GLU A 1 154 ? 13.669 -1.923 -33.842 1.00 97.44 154 GLU A C 1
ATOM 1261 O O . GLU A 1 154 ? 14.395 -1.114 -33.268 1.00 97.44 154 GLU A O 1
ATOM 1266 N N . GLN A 1 155 ? 14.160 -2.783 -34.744 1.00 96.50 155 GLN A N 1
ATOM 1267 C CA . GLN A 1 155 ? 15.584 -2.842 -35.086 1.00 96.50 155 GLN 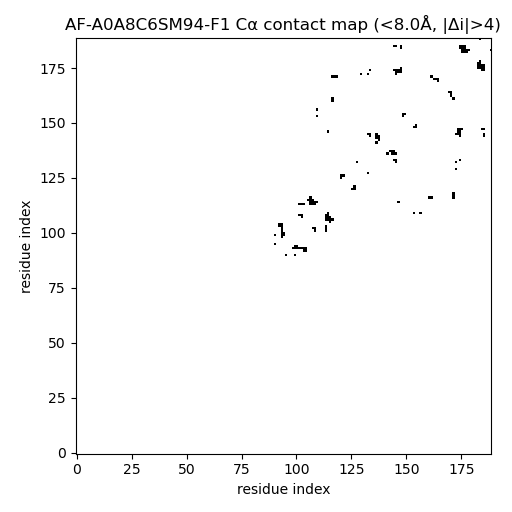A CA 1
ATOM 1268 C C . GLN A 1 155 ? 16.127 -1.480 -35.553 1.00 96.50 155 GLN A C 1
ATOM 1270 O O . GLN A 1 155 ? 17.242 -1.102 -35.188 1.00 96.50 155 GLN A O 1
ATOM 1275 N N . LYS A 1 156 ? 15.357 -0.741 -36.366 1.00 97.19 156 LYS A N 1
ATOM 1276 C CA . LYS A 1 156 ? 15.720 0.616 -36.811 1.00 97.19 156 LYS A CA 1
ATOM 1277 C C . LYS A 1 156 ? 15.700 1.609 -35.658 1.00 97.19 156 LYS A C 1
ATOM 1279 O O . LYS A 1 156 ? 16.658 2.353 -35.497 1.00 97.19 156 LYS A O 1
ATOM 1284 N N . PHE A 1 157 ? 14.649 1.585 -34.840 1.00 97.06 157 PHE A N 1
ATOM 1285 C CA . PHE A 1 157 ? 14.557 2.429 -33.656 1.00 97.06 157 PHE A CA 1
ATOM 1286 C C . PHE A 1 157 ? 15.761 2.219 -32.729 1.00 97.06 157 PHE A C 1
ATOM 1288 O O . PHE A 1 157 ? 16.398 3.191 -32.340 1.00 97.06 157 PHE A O 1
ATOM 1295 N N . ILE A 1 158 ? 16.131 0.972 -32.435 1.00 96.00 158 ILE A N 1
ATOM 1296 C CA . ILE A 1 158 ? 17.307 0.650 -31.618 1.00 96.00 158 ILE A CA 1
ATOM 1297 C C . ILE A 1 158 ? 18.580 1.172 -32.288 1.00 96.00 158 ILE A C 1
ATOM 1299 O O . ILE A 1 158 ? 19.373 1.846 -31.637 1.00 96.00 158 ILE A O 1
ATOM 1303 N N . HIS A 1 159 ? 18.759 0.909 -33.586 1.00 93.88 159 HIS A N 1
ATOM 1304 C CA . HIS A 1 159 ? 19.928 1.367 -34.340 1.00 93.88 159 HIS A CA 1
ATOM 1305 C C . HIS A 1 159 ? 20.118 2.891 -34.283 1.00 93.88 159 HIS A C 1
ATOM 1307 O O . HIS A 1 159 ? 21.240 3.355 -34.099 1.00 93.88 159 HIS A O 1
ATOM 1313 N N . ASP A 1 160 ? 19.033 3.661 -34.379 1.00 94.88 160 ASP A N 1
ATOM 1314 C CA . ASP A 1 160 ? 19.074 5.127 -34.372 1.00 94.88 160 ASP A CA 1
ATOM 1315 C C . ASP A 1 160 ? 19.427 5.723 -32.991 1.00 94.88 160 ASP A C 1
ATOM 1317 O O . ASP A 1 160 ? 19.788 6.899 -32.906 1.00 94.88 160 ASP A O 1
ATOM 1321 N N . HIS A 1 161 ? 19.335 4.935 -31.911 1.00 93.50 161 HIS A N 1
ATOM 1322 C CA . HIS A 1 16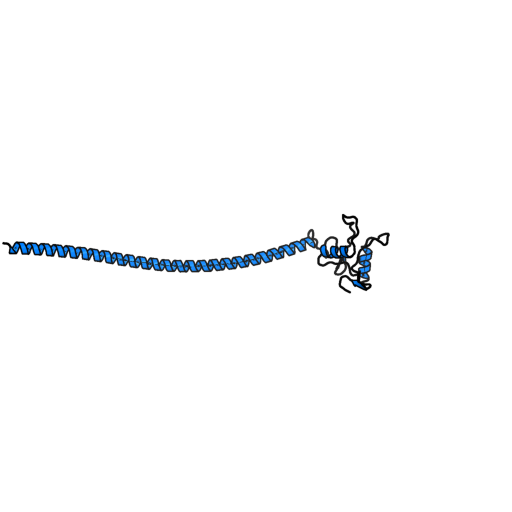1 ? 19.528 5.395 -30.527 1.00 93.50 161 HIS A CA 1
ATOM 1323 C C . HIS A 1 161 ? 20.744 4.783 -29.815 1.00 93.50 161 HIS A C 1
ATOM 1325 O O . HIS A 1 161 ? 21.100 5.240 -28.727 1.00 93.50 161 HIS A O 1
ATOM 1331 N N . ILE A 1 162 ? 21.409 3.786 -30.405 1.00 91.69 162 ILE A N 1
ATOM 1332 C CA . ILE A 1 162 ? 22.665 3.252 -29.866 1.00 91.69 162 ILE A CA 1
ATOM 1333 C C . ILE A 1 162 ? 23.859 4.129 -30.245 1.00 91.69 162 ILE A C 1
ATOM 1335 O O . ILE A 1 162 ? 23.935 4.736 -31.314 1.00 91.69 162 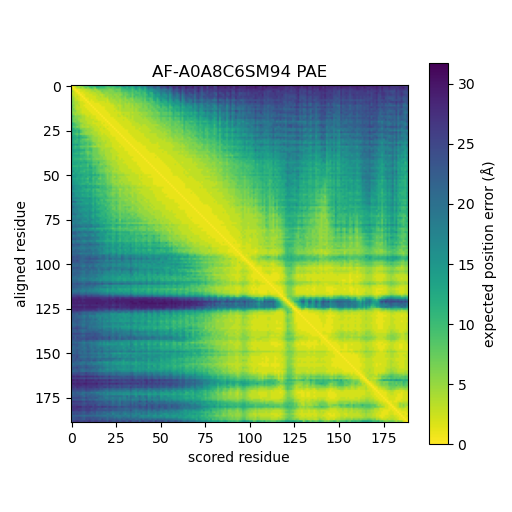ILE A O 1
ATOM 1339 N N . LYS A 1 163 ? 24.856 4.150 -29.364 1.00 86.75 163 LYS A N 1
ATOM 1340 C CA . LYS A 1 163 ? 26.164 4.725 -29.664 1.00 86.75 163 LYS A CA 1
ATOM 1341 C C . LYS A 1 163 ? 26.966 3.787 -30.568 1.00 86.75 163 LYS A C 1
ATOM 1343 O O . LYS A 1 163 ? 27.047 2.590 -30.310 1.00 86.75 163 LYS A O 1
ATOM 1348 N N . ASN A 1 164 ? 27.631 4.355 -31.573 1.00 83.62 164 ASN A N 1
ATOM 1349 C CA . ASN A 1 164 ? 28.603 3.625 -32.382 1.00 83.62 164 ASN A CA 1
ATOM 1350 C C . ASN A 1 164 ? 29.928 3.467 -31.625 1.00 83.62 164 ASN A C 1
ATOM 1352 O O . ASN A 1 164 ? 30.518 4.455 -31.174 1.00 83.62 164 ASN A O 1
ATOM 1356 N N . TYR A 1 165 ? 30.410 2.230 -31.538 1.00 82.50 165 TYR A N 1
ATOM 1357 C CA . TYR A 1 165 ? 31.748 1.898 -31.057 1.00 82.50 165 TYR A CA 1
ATOM 1358 C C . TYR A 1 165 ? 32.652 1.576 -32.249 1.00 82.50 165 TYR A C 1
ATOM 1360 O O . TYR A 1 165 ? 32.197 1.054 -33.264 1.00 82.50 165 TYR A O 1
ATOM 1368 N N . TYR A 1 166 ? 33.932 1.935 -32.150 1.00 81.25 166 TYR A N 1
ATOM 1369 C CA . TYR A 1 166 ? 34.913 1.755 -33.230 1.00 81.25 166 TYR A CA 1
ATOM 1370 C C . TYR A 1 166 ? 35.683 0.428 -33.105 1.00 81.25 166 TYR A C 1
ATOM 1372 O O . TYR A 1 166 ? 36.786 0.299 -33.636 1.00 81.25 166 TYR A O 1
ATOM 1380 N N . ASP A 1 167 ? 35.122 -0.542 -32.383 1.00 84.31 167 ASP A N 1
ATOM 1381 C CA . ASP A 1 167 ? 35.698 -1.859 -3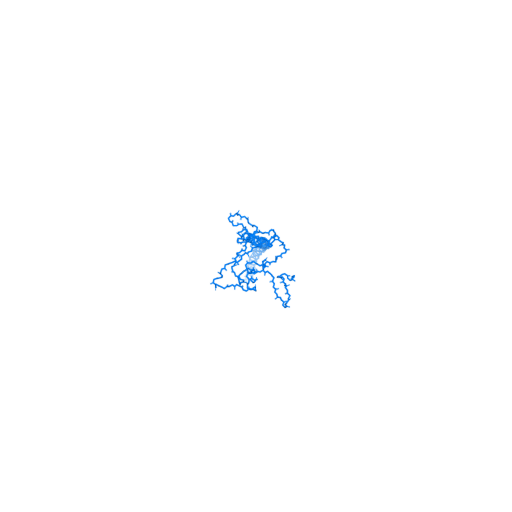2.129 1.00 84.31 167 ASP A CA 1
ATOM 1382 C C . ASP A 1 167 ? 34.595 -2.912 -31.925 1.00 84.31 167 ASP A C 1
ATO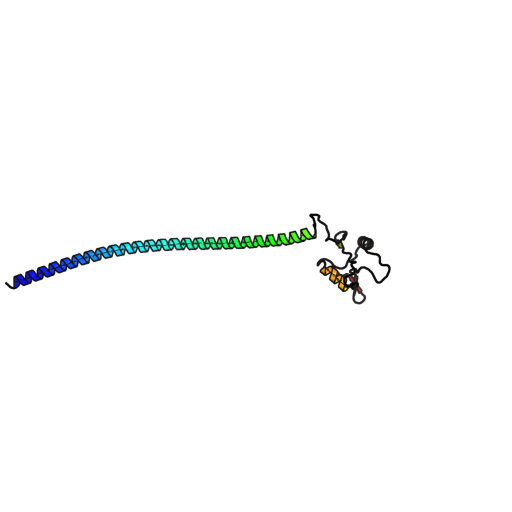M 1384 O O . ASP A 1 167 ? 33.425 -2.576 -31.758 1.00 84.31 167 ASP A O 1
ATOM 1388 N N . GLU A 1 168 ? 34.978 -4.188 -31.961 1.00 80.25 168 GLU A N 1
ATOM 1389 C CA . GLU A 1 168 ? 34.060 -5.335 -31.868 1.00 80.25 168 GLU A CA 1
ATOM 1390 C C . GLU A 1 168 ? 33.778 -5.780 -30.421 1.00 80.25 168 GLU A C 1
ATOM 1392 O O . GLU A 1 168 ? 32.978 -6.686 -30.196 1.00 80.25 168 GLU A O 1
ATOM 1397 N N . TRP A 1 169 ? 34.444 -5.176 -29.434 1.00 79.38 169 TRP A N 1
ATOM 1398 C CA . TRP A 1 169 ? 34.392 -5.590 -28.028 1.00 79.38 169 TRP A CA 1
ATOM 1399 C C . TRP A 1 169 ? 33.415 -4.753 -27.201 1.00 79.38 169 TRP A C 1
ATOM 1401 O O . TRP A 1 169 ? 33.090 -5.125 -26.073 1.00 79.38 169 TRP A O 1
ATOM 1411 N N . HIS A 1 170 ? 32.946 -3.635 -27.753 1.00 83.00 170 HIS A N 1
ATOM 1412 C CA . HIS A 1 170 ? 32.031 -2.714 -27.100 1.00 83.00 170 HIS A CA 1
ATOM 1413 C C . HIS A 1 170 ? 30.701 -2.620 -27.842 1.00 83.00 170 HIS A C 1
ATOM 1415 O O . HIS A 1 170 ? 30.638 -2.472 -29.061 1.00 83.00 170 HIS A O 1
ATOM 1421 N N . GLY A 1 171 ? 29.616 -2.665 -27.077 1.00 88.06 171 GLY A N 1
ATOM 1422 C CA . GLY A 1 171 ? 28.267 -2.610 -27.610 1.00 88.06 171 GLY A CA 1
ATOM 1423 C C . GLY A 1 171 ? 27.221 -2.749 -26.516 1.00 88.06 171 GLY A C 1
ATOM 1424 O O . GLY A 1 171 ? 27.532 -2.746 -25.323 1.00 88.06 171 GLY A O 1
ATOM 1425 N N . PHE A 1 172 ? 25.972 -2.877 -26.945 1.00 91.56 172 PHE A N 1
ATOM 1426 C CA . PHE A 1 172 ? 24.833 -3.076 -26.061 1.00 91.56 172 PHE A CA 1
ATOM 1427 C C . PHE A 1 172 ? 24.436 -4.547 -26.063 1.00 91.56 172 PHE A C 1
ATOM 1429 O O . PHE A 1 172 ? 24.309 -5.164 -27.121 1.00 91.56 172 PHE A O 1
ATOM 1436 N N . TRP A 1 173 ? 24.215 -5.100 -24.873 1.00 93.81 173 TRP A N 1
ATOM 1437 C CA . TRP A 1 173 ? 23.628 -6.426 -24.750 1.00 93.81 173 TRP A CA 1
ATOM 1438 C C . TRP A 1 173 ? 22.146 -6.389 -25.120 1.00 93.81 173 TRP A C 1
ATOM 1440 O O . TRP A 1 173 ? 21.417 -5.482 -24.722 1.00 93.81 173 TRP A O 1
ATOM 1450 N N . ILE A 1 174 ? 21.713 -7.408 -25.857 1.00 95.50 174 ILE A N 1
ATOM 1451 C CA . ILE A 1 174 ? 20.308 -7.686 -26.167 1.00 95.50 174 ILE A CA 1
ATOM 1452 C C . ILE A 1 174 ? 19.899 -9.008 -25.521 1.00 95.50 174 ILE A C 1
ATOM 1454 O O . ILE A 1 174 ? 20.743 -9.760 -25.033 1.00 95.50 174 ILE A O 1
ATOM 1458 N N . GLY A 1 175 ? 18.608 -9.319 -25.542 1.00 96.69 175 GLY A N 1
ATOM 1459 C CA . GLY A 1 175 ? 18.049 -10.488 -24.873 1.00 96.69 175 GLY A CA 1
ATOM 1460 C C . GLY A 1 175 ? 18.396 -11.837 -25.504 1.00 96.69 175 GLY A C 1
ATOM 1461 O O . GLY A 1 175 ? 17.900 -12.859 -25.046 1.00 96.69 175 GLY A O 1
ATOM 1462 N N . LEU A 1 176 ? 19.226 -11.871 -26.543 1.00 95.50 176 LEU A N 1
ATOM 1463 C CA . LEU A 1 176 ? 19.613 -13.104 -27.214 1.00 95.50 176 LEU A CA 1
ATOM 1464 C C . LEU A 1 176 ? 20.830 -13.732 -26.521 1.00 95.50 176 LEU A C 1
ATOM 1466 O O . LEU A 1 176 ? 21.879 -13.099 -26.398 1.00 95.50 176 LEU A O 1
ATOM 1470 N N . SER A 1 177 ? 20.703 -14.989 -26.097 1.00 94.88 177 SER A N 1
ATOM 1471 C CA . SER A 1 177 ? 21.748 -15.737 -25.384 1.00 94.88 177 SER A CA 1
ATOM 1472 C C . SER A 1 177 ? 22.002 -17.097 -26.030 1.00 94.88 177 SER A C 1
ATOM 1474 O O . SER A 1 177 ? 21.089 -17.690 -26.596 1.00 94.88 177 SER A O 1
ATOM 1476 N N . ASN A 1 178 ? 23.234 -17.609 -25.958 1.00 92.62 178 ASN A N 1
ATOM 1477 C CA . ASN A 1 178 ? 23.550 -18.960 -26.426 1.00 92.62 178 ASN A CA 1
ATOM 1478 C C . ASN A 1 178 ? 23.559 -19.935 -25.243 1.00 92.62 178 ASN A C 1
ATOM 1480 O O . ASN A 1 178 ? 24.438 -19.879 -24.384 1.00 92.62 178 ASN A O 1
ATOM 1484 N N . GLN A 1 179 ? 22.595 -20.850 -25.230 1.00 89.88 179 GLN A N 1
ATOM 1485 C CA . GLN A 1 179 ? 22.441 -21.896 -24.232 1.00 89.88 179 GLN A CA 1
ATOM 1486 C C . GLN A 1 179 ? 22.700 -23.253 -24.891 1.00 89.88 179 GLN A C 1
ATOM 1488 O O . GLN A 1 179 ? 21.868 -23.783 -25.622 1.00 89.88 179 GLN A O 1
ATOM 1493 N N . SER A 1 180 ? 23.871 -23.841 -24.634 1.00 90.56 180 SER A N 1
ATOM 1494 C CA . SER A 1 180 ? 24.245 -25.171 -25.152 1.00 90.56 180 SER A CA 1
ATOM 1495 C C . SER A 1 180 ? 24.164 -25.311 -26.685 1.00 90.56 180 SER A C 1
ATOM 1497 O O . SER A 1 180 ? 23.700 -26.329 -27.195 1.00 90.56 180 SER A O 1
ATOM 1499 N N . ASN A 1 181 ? 24.668 -24.313 -27.422 1.00 91.00 181 ASN A N 1
ATOM 1500 C CA . ASN A 1 181 ? 24.631 -24.201 -28.892 1.00 91.00 181 ASN A CA 1
ATOM 1501 C C . ASN A 1 181 ? 23.253 -23.872 -29.489 1.00 91.00 181 ASN A C 1
ATOM 1503 O O . ASN A 1 181 ? 23.066 -24.015 -30.698 1.00 91.00 181 ASN A O 1
ATOM 1507 N N . ILE A 1 182 ? 22.308 -23.412 -28.671 1.00 93.50 182 ILE A N 1
ATOM 1508 C CA . ILE A 1 182 ? 20.992 -22.942 -29.108 1.00 93.50 182 ILE A CA 1
ATOM 1509 C C . ILE A 1 182 ? 20.869 -21.470 -28.725 1.00 93.50 182 ILE A C 1
ATOM 1511 O O . ILE A 1 182 ? 21.136 -21.102 -27.584 1.00 93.50 182 ILE A O 1
ATOM 1515 N N . TRP A 1 183 ? 20.492 -20.623 -29.679 1.00 93.06 183 TRP A N 1
ATOM 1516 C CA . TRP A 1 183 ? 20.181 -19.224 -29.402 1.00 93.06 183 TRP A CA 1
ATOM 1517 C C . TRP A 1 183 ? 18.756 -19.117 -28.874 1.00 93.06 183 TRP A C 1
ATOM 1519 O O . TRP A 1 183 ? 17.844 -19.626 -29.517 1.00 93.06 183 TRP A O 1
ATOM 1529 N N . VAL A 1 184 ? 18.599 -18.489 -27.711 1.00 94.75 184 VAL A N 1
ATOM 1530 C CA . VAL A 1 184 ? 17.328 -18.370 -26.991 1.00 94.75 184 VAL A CA 1
ATOM 1531 C C . VAL A 1 184 ? 17.178 -16.938 -26.485 1.00 94.75 184 VAL A C 1
ATOM 1533 O O . VAL A 1 184 ? 18.131 -16.364 -25.934 1.00 94.75 184 VAL A O 1
ATOM 1536 N N . TRP A 1 185 ? 15.995 -16.364 -26.675 1.00 95.56 185 TRP A N 1
ATOM 1537 C CA . TRP A 1 185 ? 15.624 -15.060 -26.130 1.00 95.56 185 TRP A CA 1
ATOM 1538 C C . TRP A 1 185 ? 15.324 -15.133 -24.626 1.00 95.56 185 TRP A C 1
ATOM 1540 O O . TRP A 1 185 ? 15.054 -16.196 -24.069 1.00 95.56 185 TRP A O 1
ATOM 1550 N N . VAL A 1 186 ? 15.348 -13.992 -23.933 1.00 94.06 186 VAL A N 1
ATOM 1551 C CA . VAL A 1 186 ? 15.081 -13.925 -22.480 1.00 94.06 186 VAL A CA 1
ATOM 1552 C C . VAL A 1 186 ? 13.687 -14.407 -22.064 1.00 94.06 186 VAL A C 1
ATOM 1554 O O . VAL A 1 186 ? 13.490 -14.734 -20.895 1.00 94.06 186 VAL A O 1
ATOM 1557 N N . ASP A 1 187 ? 12.738 -14.481 -22.996 1.00 91.25 187 ASP A N 1
ATOM 1558 C CA . ASP A 1 187 ? 11.390 -15.016 -22.794 1.00 91.25 187 ASP A CA 1
ATOM 1559 C C . ASP A 1 187 ? 11.257 -16.518 -23.123 1.00 91.25 187 ASP A C 1
ATOM 1561 O O . ASP A 1 187 ? 10.198 -17.106 -22.901 1.00 91.25 187 ASP A O 1
ATOM 1565 N N . GLY A 1 188 ? 12.335 -17.152 -23.595 1.00 88.50 188 GLY A N 1
ATOM 1566 C CA . GLY A 1 188 ? 12.403 -18.581 -23.891 1.00 88.50 188 GLY A CA 1
ATOM 1567 C C . GLY A 1 188 ? 12.092 -18.976 -25.338 1.00 88.50 188 GLY A C 1
ATOM 1568 O O . GLY A 1 188 ? 11.966 -20.178 -25.586 1.00 88.50 188 GLY A O 1
ATOM 1569 N N . GLN A 1 189 ? 11.955 -18.015 -26.261 1.00 84.94 189 GLN A N 1
ATOM 1570 C CA . GLN A 1 189 ? 11.808 -18.272 -27.705 1.00 84.94 189 GLN A CA 1
ATOM 1571 C C . GLN A 1 189 ? 13.117 -18.684 -28.384 1.00 84.94 189 GLN A C 1
ATOM 1573 O O . GLN A 1 189 ? 14.182 -18.140 -28.007 1.00 84.94 189 GLN A O 1
#

InterPro domains:
  IPR001304 C-type lectin-like [PF00059] (128-188)
  IPR001304 C-type lectin-like [PS50041] (110-189)
  IPR016186 C-type lectin-like/link domain superfamily [G3DSA:3.10.100.10] (24-189)
  IPR016187 C-type lectin fold [SSF56436] (92-188)
  IPR050111 C-type lectin and snaclec domain-containing protein [PTHR22803] (70-188)

Organism: NCBI:txid47308

Secondary structure (DSSP, 8-state):
-HHHHHHHHHHHHHHHHHHHHHHHHHHHHHHHHHHHHHHHHHHHHHHHHHHHHHHHHHHHHHHHHHHHHHHHHHHHHHHHHHHHHHHHHHHHHH-GGG---SS-TTPEEETTEEE-------TTS-PPPHHHHHHHHHHH-TT--SPP--SHHHHHHHHHHSPPPSSSS-----SEEEETTEEEETT--

pLDDT: mean 91.97, std 8.23, range [51.09, 98.5]

Sequence (189 aa):
MCLCVLLLGCIAVITYLSLSLTNQNAENRRLSSRVSLLQNSTEFLTQERERLQQETARLENQTAKLQNLTHDLIHQRDQFNWTLQVIKSNVSKFCPNNRCQRCLSGWLPFEDSCYLFYDEPSQSKTWKTWDESQSYCRTENPFSDLVIIDSLQEQKFIHDHIKNYYDEWHGFWIGLSNQSNIWVWVDGQ

Solvent-accessible surface area (backbone atoms only — not comparable to full-atom values): 11123 Å² total; per-residue (Å²): 120,71,67,63,57,52,51,54,51,51,50,53,51,51,54,48,51,51,53,52,52,52,50,53,52,51,50,52,52,54,51,53,52,50,52,54,52,51,50,54,52,50,53,52,54,51,52,52,50,52,52,50,51,53,50,49,54,52,52,49,52,52,50,54,52,52,50,52,53,49,50,54,51,50,52,53,49,51,54,50,52,51,52,49,50,55,50,50,51,50,44,52,60,32,22,54,95,83,47,74,48,98,33,51,86,86,33,47,73,53,95,95,46,64,44,72,84,86,77,75,74,40,101,77,75,53,82,71,52,68,68,55,46,38,53,44,34,35,68,79,34,83,92,42,61,46,55,78,80,88,46,73,65,55,48,48,55,52,60,75,69,56,82,88,61,98,54,94,89,57,84,79,80,54,18,70,40,76,59,94,93,38,78,33,35,79,88,73,88

Foldseek 3Di:
DVVVVVVVVVVVVVVVVVVVVVVVVVVVVVVVVVVVVVVVVVVVVVVVVVVVVVVVVVVVVVVVVVVVVVVVVVVVVVVVVVVVVVVVVVCCQQQPPNRGDPDGPQWDDDDNDTHHDDDDCPPVNDDDDLVRQQVVQCVVPVPGGFADDDDPSSVVVVVVPWDDDPDDPDGDHGQWDQDPNDTAGVVGD

Mean predicted aligned error: 10.86 Å

Radius of gyration: 51.42 Å; Cα contacts (8 Å, |Δi|>4): 90; chains: 1; bounding box: 92×44×148 Å